Protein AF-A0AB35XW35-F1 (afdb_monomer_lite)

Sequence (273 aa):
MERQFYESRYSNFVESQNERNAKIRHTERNRSIPDLLSSRKTCPEETIYQLGTLDEHASAEDLLNIVTEFIEEFKAKFGNHVHVLDWALHLDESTPHIHERHVFDCENKYGEVAPQQEKALEALGFELPDPAKPLSRRNNRKITFDAACRKMLFEIAKRHGLELEEEAEYGNRKYLEKQDFILAKQKEQFAAQQSKLDELTLKVSDMETLLENVSAPATLPAFADVADPELTQAAQWAIEQGYLKARADGSFKPDKGVAKWRVIRGYRAVTEP

pLDDT: mean 82.8, std 17.08, range [35.22, 97.75]

Secondary structure (DSSP, 8-state):
-HHHHHHHHHHHHHHHHHHHHHHTT-GGG---HHHHHHSTTTSPEEEEE--B-SSSB--HHHHHHHHHHHHHHHHHHHTTTEEEEEEEEE-SSSS-EEEEEEEEEEE-TTS-EEE-HHHHHHHTTPPPSSTTS--BTTB-HHHHHHHHHHHHHHHHHHHTT----SS----S-----HHHHHHHHHHHHHHHHHHHHHHHHHHHHHHHHHHHHH-------S-TT---HHHHHHHHHHHHTTS----TT------S---TT------------

Radius of gyration: 42.67 Å; chains: 1; bounding box: 79×46×123 Å

Organism: NCBI:txid3030638

Foldseek 3Di:
DVLVVLCVACVVVQVVVCVVCVVVVNNVPHDDSVRQCPDPFRNWDKDKDFADDLVDGDDLVLSCVLVVVLVVVCCVLQVVFKDWDDKDWDPPDSGIMMITTIFGWDQDPVRGIGGHVQVSLVVSVQAWPDNVDDDDPNTGSVVVVVVVSLVSSQVSSVVSVHHGDPDPPDPPDPDDPPVRVVVVVVVVVVVVVVVVVVVVVVVVVVVVVVVVVVCDPPDDQLAPPDPDPVVSVVQVVCVVVVNDDRDPNRHDDDPPDDDPPPPPPDDDPDDDD

Structure (mmCIF, N/CA/C/O backbone):
data_AF-A0AB35XW35-F1
#
_entry.id   AF-A0AB35XW35-F1
#
loop_
_atom_site.group_PDB
_atom_site.id
_atom_site.type_symbol
_atom_site.label_atom_id
_atom_site.label_alt_id
_atom_site.label_comp_id
_atom_site.label_asym_id
_atom_site.label_entity_id
_atom_site.label_seq_id
_atom_site.pdbx_PDB_ins_code
_atom_site.Cartn_x
_atom_site.Cartn_y
_atom_site.Cartn_z
_atom_site.occupancy
_atom_site.B_iso_or_equiv
_atom_site.auth_seq_id
_atom_site.auth_comp_id
_atom_site.auth_asym_id
_atom_site.auth_atom_id
_atom_site.pdbx_PDB_model_num
ATOM 1 N N . MET A 1 1 ? 12.455 -12.570 1.773 1.00 83.12 1 MET A N 1
ATOM 2 C CA . MET A 1 1 ? 11.612 -12.855 0.596 1.00 83.12 1 MET A CA 1
ATOM 3 C C . MET A 1 1 ? 11.691 -11.717 -0.423 1.00 83.12 1 MET A C 1
ATOM 5 O O . MET A 1 1 ? 12.145 -11.954 -1.533 1.00 83.12 1 MET A O 1
ATOM 9 N N . GLU A 1 2 ? 11.409 -10.469 -0.033 1.00 91.69 2 GLU A N 1
ATOM 10 C CA . GLU A 1 2 ? 11.436 -9.302 -0.942 1.00 91.69 2 GLU A CA 1
ATOM 11 C C . GLU A 1 2 ? 12.749 -9.104 -1.708 1.00 91.69 2 GLU A C 1
ATOM 13 O O . GLU A 1 2 ? 12.751 -8.922 -2.923 1.00 91.69 2 GLU A O 1
ATOM 18 N N . ARG A 1 3 ? 13.889 -9.183 -1.011 1.00 94.25 3 ARG A N 1
ATOM 19 C CA . ARG A 1 3 ? 15.202 -9.030 -1.648 1.00 94.25 3 ARG A CA 1
ATOM 20 C C . ARG A 1 3 ? 15.430 -10.058 -2.755 1.00 94.25 3 ARG A C 1
ATOM 22 O O . ARG A 1 3 ? 15.921 -9.690 -3.812 1.00 94.25 3 ARG A O 1
ATOM 29 N N . GLN A 1 4 ? 15.035 -11.311 -2.532 1.00 95.44 4 GLN A N 1
ATOM 30 C CA . GLN A 1 4 ? 15.163 -12.374 -3.531 1.00 95.44 4 GLN A CA 1
ATOM 31 C C . GLN A 1 4 ? 14.260 -12.118 -4.740 1.00 95.44 4 GLN A C 1
ATOM 33 O O . GLN A 1 4 ? 14.677 -12.375 -5.864 1.00 95.44 4 GLN A O 1
ATOM 38 N N . PHE A 1 5 ? 13.054 -11.578 -4.528 1.00 96.31 5 PHE A N 1
ATOM 39 C CA . PHE A 1 5 ? 12.178 -11.154 -5.622 1.00 96.31 5 PHE A CA 1
ATOM 40 C C . PHE A 1 5 ? 12.820 -10.036 -6.452 1.00 96.31 5 PHE A C 1
ATOM 42 O O . PHE A 1 5 ? 12.847 -10.104 -7.676 1.00 96.31 5 PHE A O 1
ATOM 49 N N . TYR A 1 6 ? 13.386 -9.017 -5.801 1.00 97.44 6 TYR A N 1
ATOM 50 C CA . TYR A 1 6 ? 14.060 -7.930 -6.512 1.00 97.44 6 TYR A CA 1
ATOM 51 C C . TYR A 1 6 ? 15.306 -8.420 -7.258 1.00 97.44 6 TYR A C 1
ATOM 53 O O . TYR A 1 6 ? 15.526 -8.029 -8.402 1.00 97.44 6 TYR A O 1
ATOM 61 N N . GLU A 1 7 ? 16.108 -9.284 -6.632 1.00 97.31 7 GLU A N 1
ATOM 62 C CA . GLU A 1 7 ? 17.275 -9.903 -7.264 1.00 97.31 7 GLU A CA 1
ATOM 63 C C . GLU A 1 7 ? 16.862 -10.738 -8.483 1.00 97.31 7 GLU A C 1
ATOM 65 O O . GLU A 1 7 ? 17.458 -10.592 -9.547 1.00 97.31 7 GLU A O 1
ATOM 70 N N . SER A 1 8 ? 15.815 -11.558 -8.392 1.00 96.75 8 SER A N 1
ATOM 71 C CA . SER A 1 8 ? 15.386 -12.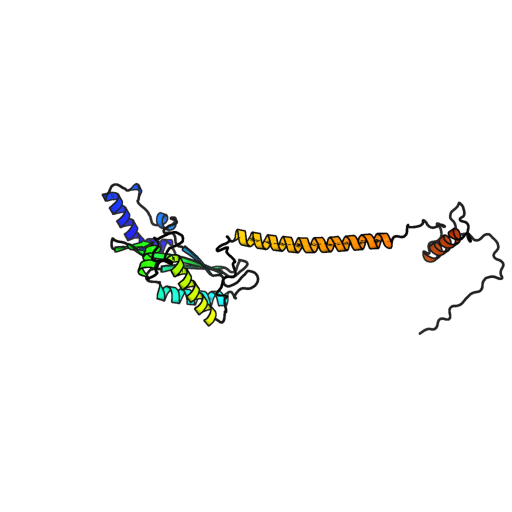381 -9.527 1.00 96.75 8 SER A CA 1
ATOM 72 C C . SER A 1 8 ? 14.764 -11.561 -10.658 1.00 96.75 8 SER A C 1
ATOM 74 O O . SER A 1 8 ? 14.993 -11.862 -11.829 1.00 96.75 8 SER A O 1
ATOM 76 N N . ARG A 1 9 ? 14.001 -10.512 -10.329 1.00 96.88 9 ARG A N 1
ATOM 77 C CA . ARG A 1 9 ? 13.175 -9.790 -11.305 1.00 96.88 9 ARG A CA 1
ATOM 78 C C . ARG A 1 9 ? 13.846 -8.563 -11.912 1.00 96.88 9 ARG A C 1
ATOM 80 O O . ARG A 1 9 ? 13.587 -8.250 -13.070 1.00 96.88 9 ARG A O 1
ATOM 87 N N . TYR A 1 10 ? 14.723 -7.883 -11.171 1.00 97.75 10 TYR A N 1
ATOM 88 C CA . TYR A 1 10 ? 15.283 -6.590 -11.586 1.00 97.75 10 TYR A CA 1
ATOM 89 C C . TYR A 1 10 ? 16.799 -6.590 -11.817 1.00 97.75 10 TYR A C 1
ATOM 91 O O . TYR A 1 10 ? 17.334 -5.551 -12.209 1.00 97.75 10 TYR A O 1
ATOM 99 N N . SER A 1 11 ? 17.509 -7.714 -11.634 1.00 97.06 11 SER A N 1
ATOM 100 C CA . SER A 1 11 ? 18.967 -7.753 -11.865 1.00 97.06 11 SER A CA 1
ATOM 101 C C . SER A 1 11 ? 19.341 -7.389 -13.301 1.00 97.06 11 SER A C 1
ATOM 103 O O . SER A 1 11 ? 20.182 -6.517 -13.490 1.00 97.06 11 SER A O 1
ATOM 105 N N . ASN A 1 12 ? 18.643 -7.935 -14.305 1.00 97.31 12 ASN A N 1
ATOM 106 C CA . ASN A 1 12 ? 18.894 -7.593 -15.712 1.00 97.31 12 ASN A CA 1
ATOM 107 C C . ASN A 1 12 ? 18.721 -6.084 -15.981 1.00 97.31 12 ASN A C 1
ATOM 109 O O . ASN A 1 12 ? 19.550 -5.455 -16.638 1.00 97.31 12 ASN A O 1
ATOM 113 N N . PHE A 1 13 ? 17.677 -5.471 -15.414 1.00 97.12 13 PHE A N 1
ATOM 114 C CA . PHE A 1 13 ? 17.468 -4.025 -15.504 1.00 97.12 13 PHE A CA 1
ATOM 115 C C . PHE A 1 13 ? 18.631 -3.237 -14.885 1.00 97.12 13 PHE A C 1
ATOM 117 O O . PHE A 1 13 ? 19.111 -2.271 -15.482 1.00 97.12 13 PHE A O 1
ATOM 124 N N . VAL A 1 14 ? 19.089 -3.635 -13.696 1.00 97.44 14 VAL A N 1
ATOM 125 C CA . VAL A 1 14 ? 20.186 -2.965 -12.987 1.00 97.44 14 VAL A CA 1
ATOM 126 C C . VAL A 1 14 ? 21.509 -3.107 -13.738 1.00 97.44 14 VAL A C 1
ATOM 128 O O . VAL A 1 14 ? 22.189 -2.106 -13.965 1.00 97.44 14 VAL A O 1
ATOM 131 N N . GLU A 1 15 ? 21.859 -4.320 -14.156 1.00 97.62 15 GLU A N 1
ATOM 132 C CA . GLU A 1 15 ? 23.080 -4.617 -14.908 1.00 97.62 15 GLU A CA 1
ATOM 133 C C . GLU A 1 15 ? 23.114 -3.824 -16.214 1.00 97.62 15 GLU A C 1
ATOM 135 O O . GLU A 1 15 ? 24.029 -3.029 -16.441 1.00 97.62 15 GLU A O 1
ATOM 140 N N . SER A 1 16 ? 22.053 -3.924 -17.013 1.00 97.25 16 SER A N 1
ATOM 141 C CA . SER A 1 16 ? 21.953 -3.229 -18.295 1.00 97.25 16 SER A CA 1
ATOM 142 C C . SER A 1 16 ? 21.937 -1.702 -18.136 1.00 97.25 16 SER A C 1
ATOM 144 O O . SER A 1 16 ? 22.532 -0.973 -18.939 1.00 97.25 16 SER A O 1
ATOM 146 N N . GLN A 1 17 ? 21.304 -1.175 -17.080 1.00 96.31 17 GLN A N 1
ATOM 147 C CA . GLN A 1 17 ? 21.370 0.251 -16.751 1.00 96.31 17 GLN A CA 1
ATOM 148 C C . GLN A 1 17 ? 22.799 0.687 -16.402 1.00 96.31 17 GLN A C 1
ATOM 150 O O . GLN A 1 17 ? 23.256 1.717 -16.906 1.00 96.31 17 GLN A O 1
ATOM 155 N N . ASN A 1 18 ? 23.507 -0.088 -15.583 1.00 97.56 18 ASN A N 1
ATOM 156 C CA . ASN A 1 18 ? 24.873 0.215 -15.168 1.00 97.56 18 ASN A CA 1
ATOM 157 C C . ASN A 1 18 ? 25.861 0.130 -16.341 1.00 97.56 18 ASN A C 1
ATOM 159 O O . ASN A 1 18 ? 26.738 0.985 -16.473 1.00 97.56 18 ASN A O 1
ATOM 163 N N . GLU A 1 19 ? 25.690 -0.833 -17.248 1.00 97.69 19 GLU A N 1
ATOM 164 C CA . GLU A 1 19 ? 26.472 -0.914 -18.485 1.00 97.69 19 GLU A CA 1
ATOM 165 C C . GLU A 1 19 ? 26.267 0.314 -19.375 1.00 97.69 19 GLU A C 1
ATOM 167 O O . GLU A 1 19 ? 27.227 0.878 -19.910 1.00 97.69 19 GLU A O 1
ATOM 172 N N . ARG A 1 20 ? 25.016 0.766 -19.536 1.00 96.75 20 ARG A N 1
ATOM 173 C CA . ARG A 1 20 ? 24.717 1.990 -20.292 1.00 96.75 20 ARG A CA 1
ATOM 174 C C . ARG A 1 20 ? 25.364 3.211 -19.654 1.00 96.75 20 ARG A C 1
ATOM 176 O O . ARG A 1 20 ? 25.977 3.999 -20.370 1.00 96.75 20 ARG A O 1
ATOM 183 N N . ASN A 1 21 ? 25.263 3.346 -18.335 1.00 96.94 21 ASN A N 1
ATOM 184 C CA . ASN A 1 21 ? 25.907 4.418 -17.581 1.00 96.94 21 ASN A CA 1
ATOM 185 C C . ASN A 1 21 ? 27.429 4.412 -17.779 1.00 96.94 21 ASN A C 1
ATOM 187 O O . ASN A 1 21 ? 28.015 5.463 -18.033 1.00 96.94 21 ASN A O 1
ATOM 191 N N . ALA A 1 22 ? 28.067 3.239 -17.748 1.00 97.00 22 ALA A N 1
ATOM 192 C CA . ALA A 1 22 ? 29.498 3.103 -18.009 1.00 97.00 22 ALA A CA 1
ATOM 193 C C . ALA A 1 22 ? 29.875 3.546 -19.434 1.00 97.00 22 ALA A C 1
ATOM 195 O O . ALA A 1 22 ? 30.831 4.304 -19.606 1.00 97.00 22 ALA A O 1
ATOM 196 N N . LYS A 1 23 ? 29.087 3.161 -20.451 1.00 97.06 23 LYS A N 1
ATOM 197 C CA . LYS A 1 23 ? 29.303 3.573 -21.855 1.00 97.06 23 LYS A CA 1
ATOM 198 C C . LYS A 1 23 ? 29.273 5.094 -22.034 1.00 97.06 23 LYS A C 1
ATOM 200 O O . LYS A 1 23 ? 30.064 5.629 -22.806 1.00 97.06 23 LYS A O 1
ATOM 205 N N . ILE A 1 24 ? 28.405 5.790 -21.300 1.00 96.56 24 ILE A N 1
ATOM 206 C CA . ILE A 1 24 ? 28.316 7.261 -21.317 1.00 96.56 24 ILE A CA 1
ATOM 207 C C . ILE A 1 24 ? 29.192 7.941 -20.250 1.00 96.56 24 ILE A C 1
ATOM 209 O O . ILE A 1 24 ? 29.085 9.150 -20.071 1.00 96.56 24 ILE A O 1
ATOM 213 N N . ARG A 1 25 ? 30.063 7.188 -19.560 1.00 95.69 25 ARG A N 1
ATOM 214 C CA . ARG A 1 25 ? 30.976 7.665 -18.500 1.00 95.69 25 ARG A CA 1
ATOM 215 C C . ARG A 1 25 ? 30.276 8.328 -17.302 1.00 95.69 25 ARG A C 1
ATOM 217 O O . ARG A 1 25 ? 30.834 9.235 -16.696 1.00 95.69 25 ARG A O 1
ATOM 224 N N . HIS A 1 26 ? 29.084 7.845 -16.954 1.00 96.75 26 HIS A N 1
ATOM 225 C CA . HIS A 1 26 ? 28.276 8.303 -15.819 1.00 96.75 26 HIS A CA 1
ATOM 226 C C . HIS A 1 26 ? 28.078 7.209 -14.753 1.00 96.75 26 HIS A C 1
ATOM 228 O O . HIS A 1 26 ? 26.953 6.907 -14.346 1.00 96.75 26 HIS A O 1
ATOM 234 N N . THR A 1 27 ? 29.163 6.562 -14.318 1.00 95.25 27 THR A N 1
ATOM 235 C CA . THR A 1 27 ? 29.109 5.450 -13.347 1.00 95.25 27 THR A CA 1
ATOM 236 C C . THR A 1 27 ? 28.643 5.873 -11.954 1.00 95.25 27 THR A C 1
ATOM 238 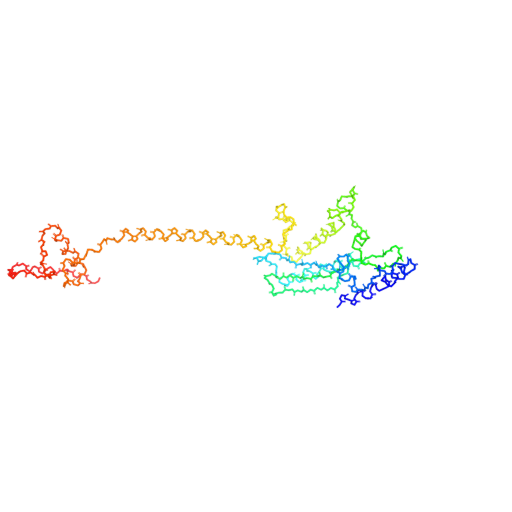O O . THR A 1 27 ? 28.209 5.026 -11.183 1.00 95.25 27 THR A O 1
ATOM 241 N N . GLU A 1 28 ? 28.662 7.170 -11.633 1.00 96.19 28 GLU A N 1
ATOM 242 C CA . GLU A 1 28 ? 28.079 7.725 -10.405 1.00 96.19 28 GLU A CA 1
ATOM 243 C C . GLU A 1 28 ? 26.562 7.506 -10.301 1.00 96.19 28 GLU A C 1
ATOM 245 O O . GLU A 1 28 ? 25.988 7.644 -9.225 1.00 96.19 28 GLU A O 1
ATOM 250 N N . ARG A 1 29 ? 25.902 7.172 -11.419 1.00 93.56 29 ARG A N 1
ATOM 251 C CA . ARG A 1 29 ? 24.462 6.883 -11.488 1.00 93.56 29 ARG A CA 1
ATOM 252 C C . ARG A 1 29 ? 24.139 5.398 -11.361 1.00 93.56 29 ARG A C 1
ATOM 254 O O . ARG A 1 29 ? 22.971 5.028 -11.501 1.00 93.56 29 ARG A O 1
ATOM 261 N N . ASN A 1 30 ? 25.152 4.552 -11.184 1.00 96.25 30 ASN A N 1
ATOM 262 C CA . ASN A 1 30 ? 24.943 3.121 -11.043 1.00 96.25 30 ASN A CA 1
ATOM 263 C C . ASN A 1 30 ? 24.158 2.821 -9.774 1.00 96.25 30 ASN A C 1
ATOM 265 O O . ASN A 1 30 ? 24.286 3.508 -8.762 1.00 96.25 30 ASN A O 1
ATOM 269 N N . ARG A 1 31 ? 23.329 1.788 -9.855 1.00 95.81 31 ARG A N 1
ATOM 270 C CA . ARG A 1 31 ? 22.506 1.328 -8.742 1.00 95.81 31 ARG A CA 1
ATOM 271 C C . ARG A 1 31 ? 22.699 -0.161 -8.538 1.00 95.81 31 ARG A C 1
ATOM 273 O O . ARG A 1 31 ? 23.168 -0.868 -9.424 1.00 95.81 31 ARG A O 1
ATOM 280 N N . SER A 1 32 ? 22.324 -0.621 -7.365 1.00 96.81 32 SER A N 1
ATOM 281 C CA . SER A 1 32 ? 22.268 -2.016 -6.963 1.00 96.81 32 SER A CA 1
ATOM 282 C C . SER A 1 32 ? 20.842 -2.375 -6.536 1.00 96.81 32 SER A C 1
ATOM 284 O O . SER A 1 32 ? 19.988 -1.501 -6.365 1.00 96.81 32 SER A O 1
ATOM 286 N N . ILE A 1 33 ? 20.564 -3.663 -6.336 1.00 97.19 33 ILE A N 1
ATOM 287 C CA . ILE A 1 33 ? 19.275 -4.102 -5.783 1.00 97.19 33 ILE A CA 1
ATOM 288 C C . ILE A 1 33 ? 18.989 -3.474 -4.400 1.00 97.19 33 ILE A C 1
ATOM 290 O O . ILE A 1 33 ? 17.884 -2.957 -4.214 1.00 97.19 33 ILE A O 1
ATOM 294 N N . PRO A 1 34 ? 19.950 -3.417 -3.453 1.00 96.88 34 PRO A N 1
ATOM 295 C CA . PRO A 1 34 ? 19.782 -2.652 -2.214 1.00 96.88 34 PRO A CA 1
ATOM 296 C C . PRO A 1 34 ? 19.411 -1.175 -2.420 1.00 96.88 34 PRO A C 1
ATOM 298 O O . PRO A 1 34 ? 18.591 -0.637 -1.672 1.00 96.88 34 PRO A O 1
ATOM 301 N N . ASP A 1 35 ? 19.950 -0.521 -3.453 1.00 96.44 35 ASP A N 1
ATOM 302 C CA . ASP A 1 35 ? 19.591 0.869 -3.767 1.00 96.44 35 ASP A CA 1
ATOM 303 C C . ASP A 1 35 ? 18.144 0.978 -4.259 1.00 96.44 35 ASP A C 1
ATOM 305 O O . ASP A 1 35 ? 17.457 1.952 -3.954 1.00 96.44 35 ASP A O 1
ATOM 309 N N . LEU A 1 36 ? 17.646 -0.025 -4.994 1.00 96.00 36 LEU A N 1
ATOM 310 C CA . LEU A 1 36 ? 16.239 -0.063 -5.394 1.00 96.00 36 LEU A CA 1
ATOM 311 C C . LEU A 1 36 ? 15.313 -0.244 -4.187 1.00 96.00 36 LEU A C 1
ATOM 313 O O . LEU A 1 36 ? 14.305 0.456 -4.110 1.00 96.00 36 LEU A O 1
ATOM 317 N N . LEU A 1 37 ? 15.665 -1.127 -3.247 1.00 94.69 37 LEU A N 1
ATOM 318 C CA . LEU A 1 37 ? 14.871 -1.412 -2.044 1.00 94.69 37 LEU A CA 1
ATOM 319 C C . LEU A 1 37 ? 14.824 -0.242 -1.051 1.00 94.69 37 LEU A C 1
ATOM 321 O O . LEU A 1 37 ? 13.826 -0.069 -0.363 1.00 94.69 37 LEU A O 1
ATOM 325 N N . SER A 1 38 ? 15.884 0.565 -0.974 1.00 93.94 38 SER A N 1
ATOM 326 C CA . SER A 1 38 ? 15.965 1.720 -0.062 1.00 93.94 38 SER A CA 1
ATOM 327 C C . SER A 1 38 ? 15.471 3.036 -0.680 1.00 93.94 38 SER A C 1
ATOM 329 O O . SER A 1 38 ? 15.190 4.009 0.024 1.00 93.94 38 SER A O 1
ATOM 331 N N . SER A 1 39 ? 15.347 3.091 -2.006 1.00 93.69 39 SER A N 1
ATOM 332 C CA . SER A 1 39 ? 14.893 4.273 -2.735 1.00 93.69 39 SER A CA 1
ATOM 333 C C . SER A 1 39 ? 13.386 4.477 -2.595 1.00 93.69 39 SER A C 1
ATOM 335 O O . SER A 1 39 ? 12.598 3.627 -2.994 1.00 93.69 39 SER A O 1
ATOM 337 N N . ARG A 1 40 ? 12.972 5.686 -2.193 1.00 89.88 40 ARG A N 1
ATOM 338 C CA . ARG A 1 40 ? 11.552 6.097 -2.090 1.00 89.88 40 ARG A CA 1
ATOM 339 C C . ARG A 1 40 ? 10.725 5.932 -3.372 1.00 89.88 40 ARG A C 1
ATOM 341 O O . ARG A 1 40 ? 9.514 6.072 -3.326 1.00 89.88 40 ARG A O 1
ATOM 348 N N . LYS A 1 41 ? 11.368 5.756 -4.530 1.00 88.38 41 LYS A N 1
ATOM 349 C CA . LYS A 1 41 ? 10.687 5.612 -5.828 1.00 88.38 41 LYS A CA 1
ATOM 350 C C . LYS A 1 41 ? 10.476 4.163 -6.252 1.00 88.38 41 LYS A C 1
ATOM 352 O O . LYS A 1 41 ? 9.762 3.926 -7.218 1.00 88.38 41 LYS A O 1
ATOM 357 N N . THR A 1 42 ? 11.199 3.236 -5.637 1.00 93.31 42 THR A N 1
ATOM 358 C CA . THR A 1 42 ? 11.327 1.854 -6.120 1.00 93.31 42 THR A CA 1
ATOM 359 C C . THR A 1 42 ? 11.253 0.827 -4.999 1.00 93.31 42 THR A C 1
ATOM 361 O O . THR A 1 42 ? 11.222 -0.366 -5.295 1.00 93.31 42 THR A O 1
ATOM 364 N N . CYS A 1 43 ? 11.243 1.266 -3.737 1.00 94.12 43 CYS A N 1
ATOM 365 C CA . CYS A 1 43 ? 10.950 0.416 -2.599 1.00 94.12 43 CYS A CA 1
ATOM 366 C C . CYS A 1 43 ? 9.519 -0.130 -2.716 1.00 94.12 43 CYS A C 1
ATOM 368 O O . CYS A 1 43 ? 8.665 0.557 -3.285 1.00 94.12 43 CYS A O 1
ATOM 370 N N . PRO A 1 44 ? 9.244 -1.331 -2.184 1.00 95.56 44 PRO A N 1
ATOM 371 C CA . PRO A 1 44 ? 7.881 -1.833 -2.116 1.00 95.56 44 PRO A CA 1
ATOM 372 C C . PRO A 1 44 ? 6.989 -0.870 -1.328 1.00 95.56 44 PRO A C 1
ATOM 374 O O . PRO A 1 44 ? 7.437 -0.274 -0.340 1.00 95.56 44 PRO A O 1
ATOM 377 N N . GLU A 1 45 ? 5.747 -0.726 -1.772 1.00 94.75 45 GLU A N 1
ATOM 378 C CA . GLU A 1 45 ? 4.708 -0.026 -1.026 1.00 94.75 45 GLU A CA 1
ATOM 379 C C . GLU A 1 45 ? 4.132 -0.946 0.050 1.00 94.75 45 GLU A C 1
ATOM 381 O O . GLU A 1 45 ? 4.101 -2.163 -0.120 1.00 94.75 45 GLU A O 1
ATOM 386 N N . GLU A 1 46 ? 3.685 -0.354 1.156 1.00 94.62 46 GLU A N 1
ATOM 387 C CA . GLU A 1 46 ? 2.965 -1.050 2.219 1.00 94.62 46 GLU A CA 1
ATOM 388 C C . GLU A 1 46 ? 1.510 -0.579 2.230 1.00 94.62 46 GLU A C 1
ATOM 390 O O . GLU A 1 46 ? 1.239 0.624 2.263 1.00 94.62 46 GLU A O 1
ATOM 395 N N . THR A 1 47 ? 0.582 -1.532 2.206 1.00 93.81 47 THR A N 1
ATOM 396 C CA . THR A 1 47 ? -0.850 -1.306 2.394 1.00 93.81 47 THR A CA 1
ATOM 397 C C . THR A 1 47 ? -1.287 -1.953 3.693 1.00 93.81 47 THR A C 1
ATOM 399 O O . THR A 1 47 ? -0.983 -3.116 3.949 1.00 93.81 47 THR A O 1
ATOM 402 N N . ILE A 1 48 ? -2.011 -1.192 4.510 1.00 93.62 48 ILE A N 1
ATOM 403 C CA . ILE A 1 48 ? -2.577 -1.679 5.765 1.00 93.62 48 ILE A CA 1
ATOM 404 C C . ILE A 1 48 ? -4.073 -1.893 5.559 1.00 93.62 48 ILE A C 1
ATOM 406 O O . ILE A 1 48 ? -4.806 -0.943 5.273 1.00 93.62 48 ILE A O 1
ATOM 410 N N . TYR A 1 49 ? -4.524 -3.133 5.721 1.00 93.38 49 TYR A N 1
ATOM 411 C CA . TYR A 1 49 ? -5.940 -3.480 5.734 1.00 93.38 49 TYR A CA 1
ATOM 412 C C . TYR A 1 49 ? -6.425 -3.548 7.178 1.00 93.38 49 TYR A C 1
ATOM 414 O O . TYR A 1 49 ? -6.027 -4.430 7.936 1.00 93.38 49 TYR A O 1
ATOM 422 N N . GLN A 1 50 ? -7.302 -2.621 7.543 1.00 91.12 50 GLN A N 1
ATOM 423 C CA . GLN A 1 50 ? -7.996 -2.599 8.823 1.00 91.12 50 GLN A CA 1
ATOM 424 C C . GLN A 1 50 ? -9.474 -2.332 8.549 1.00 91.12 50 GLN A C 1
ATOM 426 O O . GLN A 1 50 ? -9.813 -1.356 7.877 1.00 91.12 50 GLN A O 1
ATOM 431 N N . LEU A 1 51 ? -10.347 -3.203 9.051 1.00 88.62 51 LEU A N 1
ATOM 432 C CA . LEU A 1 51 ? -11.791 -3.103 8.851 1.00 88.62 51 LEU A CA 1
ATOM 433 C C . LEU A 1 51 ? -12.456 -2.699 10.169 1.00 88.62 51 LEU A C 1
ATOM 435 O O . LEU A 1 51 ? -12.727 -3.543 11.021 1.00 88.62 51 LEU A O 1
ATOM 439 N N . GLY A 1 52 ? -12.683 -1.394 10.322 1.00 83.62 52 GLY A N 1
ATOM 440 C CA . GLY A 1 52 ? -13.314 -0.785 11.493 1.00 83.62 52 GLY A CA 1
ATOM 441 C C . GLY A 1 52 ? -12.373 0.073 12.344 1.00 83.62 52 GLY A C 1
ATOM 442 O O . GLY A 1 52 ? -11.261 0.434 11.941 1.00 83.62 52 GLY A O 1
ATOM 443 N N . THR A 1 53 ? -12.859 0.442 13.523 1.00 80.44 53 THR A N 1
ATOM 444 C CA . THR A 1 53 ? -12.224 1.344 14.489 1.00 80.44 53 THR A CA 1
ATOM 445 C C . THR A 1 53 ? -11.726 0.588 15.723 1.00 80.44 53 THR A C 1
ATOM 447 O O . THR A 1 53 ? -11.886 -0.622 15.835 1.00 80.44 53 THR A O 1
ATOM 450 N N . LEU A 1 54 ? -11.124 1.306 16.679 1.00 76.69 54 LEU A N 1
ATOM 451 C CA . LEU A 1 54 ? -10.740 0.731 17.974 1.00 76.69 54 LEU A CA 1
ATOM 452 C C . LEU A 1 54 ? -11.927 0.113 18.721 1.00 76.69 54 LEU A C 1
ATOM 454 O O . LEU A 1 54 ? -11.759 -0.860 19.446 1.00 76.69 54 LEU A O 1
ATOM 458 N N . ASP A 1 55 ? -13.093 0.736 18.587 1.00 74.81 55 ASP A N 1
ATOM 459 C CA . ASP A 1 55 ? -14.251 0.440 19.419 1.00 74.81 55 ASP A CA 1
ATOM 460 C C . ASP A 1 55 ? -15.189 -0.572 18.725 1.00 74.81 55 ASP A C 1
ATOM 462 O O . ASP A 1 55 ? -15.876 -1.336 19.398 1.00 74.81 55 ASP A O 1
ATOM 466 N N . GLU A 1 56 ? -15.162 -0.628 17.389 1.00 80.25 56 GLU A N 1
ATOM 467 C CA . GLU A 1 56 ? -15.950 -1.555 16.571 1.00 80.25 56 GLU A CA 1
ATOM 468 C C . GLU A 1 56 ? -15.164 -1.968 15.321 1.00 80.25 56 GLU A C 1
ATOM 470 O O . GLU A 1 56 ? -14.908 -1.146 14.438 1.00 80.25 56 GLU A O 1
ATOM 475 N N . HIS A 1 57 ? -14.770 -3.240 15.243 1.00 84.69 57 HIS A N 1
ATOM 476 C CA . HIS A 1 57 ? -14.004 -3.791 14.126 1.00 84.69 57 HIS A CA 1
ATOM 477 C C . HIS A 1 57 ? -14.453 -5.206 13.764 1.00 84.69 57 HIS A C 1
ATOM 479 O O . HIS A 1 57 ? -15.009 -5.933 14.590 1.00 84.69 57 HIS A O 1
ATOM 485 N N . ALA A 1 58 ? -14.159 -5.612 12.528 1.00 85.88 58 ALA A N 1
ATOM 486 C CA . ALA A 1 58 ? -14.369 -6.981 12.074 1.00 85.88 58 ALA A CA 1
ATOM 487 C C . ALA A 1 58 ? -13.561 -7.978 12.923 1.00 85.88 58 ALA A C 1
ATOM 489 O O . ALA A 1 58 ? -12.541 -7.629 13.535 1.00 85.88 58 ALA A O 1
ATOM 490 N N . SER A 1 59 ? -14.001 -9.237 12.955 1.00 90.50 59 SER A N 1
ATOM 491 C CA . SER A 1 59 ? -13.209 -10.291 13.583 1.00 90.50 59 SER A CA 1
ATOM 492 C C . SER A 1 59 ? -11.911 -10.527 12.797 1.00 90.50 59 SER A C 1
ATOM 494 O O . SER A 1 59 ? -11.809 -10.216 11.608 1.00 90.50 59 SER A O 1
ATOM 496 N N . ALA A 1 60 ? -10.898 -11.095 13.455 1.00 91.50 60 ALA A N 1
ATOM 497 C CA . ALA A 1 60 ? -9.650 -11.461 12.786 1.00 91.50 60 ALA A CA 1
ATOM 498 C C . ALA A 1 60 ? -9.870 -12.482 11.655 1.00 91.50 60 ALA A C 1
ATOM 500 O O . ALA A 1 60 ? -9.172 -12.434 10.645 1.00 91.50 60 ALA A O 1
ATOM 501 N N . GLU A 1 61 ? -10.840 -13.383 11.823 1.00 92.81 61 GLU A N 1
ATOM 502 C CA . GLU A 1 61 ? -11.213 -14.383 10.823 1.00 92.81 61 GLU A CA 1
ATOM 503 C C . GLU A 1 61 ? -11.865 -13.730 9.599 1.00 92.81 61 GLU A C 1
ATOM 505 O O . GLU A 1 61 ? -11.440 -13.989 8.474 1.00 92.81 61 GLU A O 1
ATOM 510 N N . ASP A 1 62 ? -12.818 -12.817 9.808 1.00 93.06 62 ASP A N 1
ATOM 511 C CA . ASP A 1 62 ? -13.469 -12.091 8.712 1.00 93.06 62 ASP A CA 1
ATOM 512 C C . ASP A 1 62 ? -12.464 -11.228 7.948 1.00 93.06 62 ASP A C 1
ATOM 514 O O . ASP A 1 62 ? -12.427 -11.256 6.718 1.00 93.06 62 ASP A O 1
ATOM 518 N N . LEU A 1 63 ? -11.598 -10.502 8.669 1.00 94.25 63 LEU A N 1
ATOM 519 C CA . LEU A 1 63 ? -10.525 -9.715 8.063 1.00 94.25 63 LEU A CA 1
ATOM 520 C C . LEU A 1 63 ? -9.631 -10.596 7.182 1.00 94.25 63 LEU A C 1
ATOM 522 O O . LEU A 1 63 ? -9.332 -10.230 6.045 1.00 94.25 63 LEU A O 1
ATOM 526 N N . LEU A 1 64 ? -9.214 -11.753 7.698 1.00 95.31 64 LEU A N 1
ATOM 527 C CA . LEU A 1 64 ? -8.358 -12.690 6.980 1.00 95.31 64 LEU A CA 1
ATOM 528 C C . LEU A 1 64 ? -9.034 -13.228 5.714 1.00 95.31 64 LEU A C 1
ATOM 530 O O . LEU A 1 64 ? -8.414 -13.223 4.650 1.00 95.31 64 LEU A O 1
ATOM 534 N N . ASN A 1 65 ? -10.292 -13.659 5.813 1.00 95.75 65 ASN A N 1
ATOM 535 C CA . ASN A 1 65 ? -11.059 -14.199 4.690 1.00 95.75 65 ASN A CA 1
ATOM 536 C C . ASN A 1 65 ? -11.279 -13.144 3.595 1.00 95.75 65 ASN A C 1
ATOM 538 O O . ASN A 1 65 ? -10.984 -13.398 2.425 1.00 95.75 65 ASN A O 1
ATOM 542 N N . ILE A 1 66 ? -11.705 -11.936 3.979 1.00 95.81 66 ILE A N 1
ATOM 543 C CA . ILE A 1 66 ? -11.933 -10.813 3.059 1.00 95.81 66 ILE A CA 1
ATOM 544 C C . ILE A 1 66 ? -10.634 -10.416 2.352 1.00 95.81 66 ILE A C 1
ATOM 546 O O . ILE A 1 66 ? -10.612 -10.275 1.128 1.00 95.81 66 ILE A O 1
ATOM 550 N N . VAL A 1 67 ? -9.539 -10.233 3.097 1.00 95.94 67 VAL A N 1
ATOM 551 C CA . VAL A 1 67 ? -8.263 -9.783 2.516 1.00 95.94 67 VAL A CA 1
ATOM 552 C C . VAL A 1 67 ? -7.627 -10.872 1.653 1.00 95.94 67 VAL A C 1
ATOM 554 O O . VAL A 1 67 ? -7.030 -10.555 0.626 1.00 95.94 67 VAL A O 1
ATOM 557 N N . THR A 1 68 ? -7.791 -12.149 2.003 1.00 96.56 68 THR A N 1
ATOM 558 C CA . THR A 1 68 ? -7.297 -13.264 1.180 1.00 96.56 68 THR A CA 1
ATOM 559 C C . THR A 1 68 ? -7.997 -13.290 -0.177 1.00 96.56 68 THR A C 1
ATOM 561 O O . THR A 1 68 ? -7.322 -13.280 -1.207 1.00 96.56 68 THR A O 1
ATOM 564 N N . GLU A 1 69 ? -9.332 -13.227 -0.197 1.00 97.25 69 GLU A N 1
ATOM 565 C CA . GLU A 1 69 ? -10.101 -13.164 -1.447 1.00 97.25 69 GLU A CA 1
ATOM 566 C C . GLU A 1 69 ? -9.769 -11.898 -2.250 1.00 97.25 69 GLU A C 1
ATOM 568 O O . GLU A 1 69 ? -9.595 -11.947 -3.470 1.00 97.25 69 GLU A O 1
ATOM 573 N N . PHE A 1 70 ? -9.593 -10.763 -1.565 1.00 97.38 70 PHE A N 1
ATOM 574 C CA . PHE A 1 70 ? -9.143 -9.529 -2.202 1.00 97.38 70 PHE A CA 1
ATOM 575 C C . PHE A 1 70 ? -7.791 -9.697 -2.885 1.00 97.38 70 PHE A C 1
ATOM 577 O O . PHE A 1 70 ? -7.656 -9.307 -4.042 1.00 97.38 70 PHE A O 1
ATOM 584 N N . ILE A 1 71 ? -6.801 -10.295 -2.219 1.00 96.38 71 ILE A N 1
ATOM 585 C CA . ILE A 1 71 ? -5.470 -10.519 -2.792 1.00 96.38 71 ILE A CA 1
ATOM 586 C C . ILE A 1 71 ? -5.547 -11.452 -4.009 1.00 96.38 71 ILE A C 1
ATOM 588 O O . ILE A 1 71 ? -4.817 -11.242 -4.981 1.00 96.38 71 ILE A O 1
ATOM 592 N N . GLU A 1 72 ? -6.414 -12.464 -3.993 1.00 96.69 72 GLU A N 1
ATOM 593 C CA . GLU A 1 72 ? -6.618 -13.361 -5.136 1.00 96.69 72 GLU A CA 1
ATOM 594 C C . GLU A 1 72 ? -7.203 -12.623 -6.345 1.00 96.69 72 GLU A C 1
ATOM 596 O O . GLU A 1 72 ? -6.627 -12.675 -7.438 1.00 96.69 72 GLU A O 1
ATOM 601 N N . GLU A 1 73 ? -8.287 -11.864 -6.159 1.00 97.31 73 GLU A N 1
ATOM 602 C CA . GLU A 1 73 ? -8.869 -11.049 -7.231 1.00 97.31 73 GLU A CA 1
ATOM 603 C C . GLU A 1 73 ? -7.919 -9.952 -7.716 1.00 97.31 73 GLU A C 1
ATOM 605 O O . GLU A 1 73 ? -7.826 -9.679 -8.916 1.00 97.31 73 GLU A O 1
ATOM 610 N N . PHE A 1 74 ? -7.189 -9.337 -6.790 1.00 96.62 74 PHE A N 1
ATOM 611 C CA . PHE A 1 74 ? -6.190 -8.320 -7.074 1.00 96.62 74 PHE A CA 1
ATOM 612 C C . PHE A 1 74 ? -5.075 -8.878 -7.956 1.00 96.62 74 PHE A C 1
ATOM 614 O O . PHE A 1 74 ? -4.740 -8.278 -8.977 1.00 96.62 74 PHE A O 1
ATOM 621 N N . LYS A 1 75 ? -4.542 -10.059 -7.623 1.00 96.44 75 LYS A N 1
ATOM 622 C CA . LYS A 1 75 ? -3.542 -10.751 -8.446 1.00 96.44 75 LYS A CA 1
ATOM 623 C C . LYS A 1 75 ? -4.110 -11.139 -9.808 1.00 96.44 75 LYS A C 1
ATOM 625 O O . LYS A 1 75 ? -3.420 -10.973 -10.809 1.00 96.44 75 LYS A O 1
ATOM 630 N N . ALA A 1 76 ? -5.358 -11.598 -9.875 1.00 96.81 76 ALA A N 1
ATOM 631 C CA . ALA A 1 76 ? -5.994 -11.943 -11.144 1.00 96.81 76 ALA A CA 1
ATOM 632 C C . ALA A 1 76 ? -6.172 -10.722 -12.068 1.00 96.81 76 ALA A C 1
ATOM 634 O O . ALA A 1 76 ? -5.974 -10.834 -13.277 1.00 96.81 76 ALA A O 1
ATOM 635 N N . LYS A 1 77 ? -6.518 -9.553 -11.513 1.00 96.44 77 LYS A N 1
ATOM 636 C CA . LYS A 1 77 ? -6.760 -8.319 -12.282 1.00 96.44 77 LYS A CA 1
ATOM 637 C C . LYS A 1 77 ? -5.481 -7.545 -12.607 1.00 96.44 77 LYS A C 1
ATOM 639 O O . LYS A 1 77 ? -5.354 -7.017 -13.709 1.00 96.44 77 LYS A O 1
ATOM 644 N N . PHE A 1 78 ? -4.544 -7.462 -11.665 1.00 97.19 78 PHE A N 1
ATOM 645 C CA . PHE A 1 78 ? -3.397 -6.547 -11.735 1.00 97.19 78 PHE A CA 1
ATOM 646 C C . PHE A 1 78 ? -2.032 -7.246 -11.706 1.00 97.19 78 PHE A C 1
ATOM 648 O O . PHE A 1 78 ? -1.011 -6.586 -11.901 1.00 97.19 78 PHE A O 1
ATOM 655 N N . GLY A 1 79 ? -1.988 -8.573 -11.537 1.00 96.06 79 GLY A N 1
ATOM 656 C CA . GLY A 1 79 ? -0.763 -9.362 -11.339 1.00 96.06 79 GLY A CA 1
ATOM 657 C C . GLY A 1 79 ? 0.249 -9.343 -12.487 1.00 96.06 79 GLY A C 1
ATOM 658 O O . GLY A 1 79 ? 1.378 -9.794 -12.316 1.00 96.06 79 GLY A O 1
ATOM 659 N N . ASN A 1 80 ? -0.109 -8.792 -13.649 1.00 96.19 80 ASN A N 1
ATOM 660 C CA . ASN A 1 80 ? 0.854 -8.541 -14.724 1.00 96.19 80 ASN A CA 1
ATOM 661 C C . ASN A 1 80 ? 1.856 -7.434 -14.361 1.00 96.19 80 ASN A C 1
ATOM 663 O O . ASN A 1 80 ? 2.992 -7.465 -14.829 1.00 96.19 80 ASN A O 1
ATOM 667 N N . HIS A 1 81 ? 1.437 -6.479 -13.527 1.00 97.75 81 HIS A N 1
ATOM 668 C CA . HIS A 1 81 ? 2.183 -5.254 -13.232 1.00 97.75 81 HIS A CA 1
ATOM 669 C C . HIS A 1 81 ? 2.264 -4.913 -11.740 1.00 97.75 81 HIS A C 1
ATOM 671 O O . HIS A 1 81 ? 3.042 -4.036 -11.369 1.00 97.75 81 HIS A O 1
ATOM 677 N N . VAL A 1 82 ? 1.480 -5.573 -10.881 1.00 97.38 82 VAL A N 1
ATOM 678 C CA . VAL A 1 82 ? 1.504 -5.372 -9.426 1.00 97.38 82 VAL A CA 1
ATOM 679 C C . VAL A 1 82 ? 1.715 -6.702 -8.722 1.00 97.38 82 VAL A C 1
ATOM 681 O O . VAL A 1 82 ? 0.921 -7.629 -8.872 1.00 97.38 82 VAL A O 1
ATOM 684 N N . HIS A 1 83 ? 2.785 -6.789 -7.935 1.00 96.94 83 HIS A N 1
ATOM 685 C CA . HIS A 1 83 ? 3.242 -8.040 -7.332 1.00 96.94 83 HIS A CA 1
ATOM 686 C C . HIS A 1 83 ? 3.226 -7.934 -5.818 1.00 96.94 83 HIS A C 1
ATOM 688 O O . HIS A 1 83 ? 4.041 -7.210 -5.249 1.00 96.94 83 HIS A O 1
ATOM 694 N N . VAL A 1 84 ? 2.327 -8.682 -5.181 1.00 96.12 84 VAL A N 1
ATOM 695 C CA . VAL A 1 84 ? 2.311 -8.876 -3.723 1.00 96.12 84 VAL A CA 1
ATOM 696 C C . VAL A 1 84 ? 3.519 -9.729 -3.333 1.00 96.12 84 VAL A C 1
ATOM 698 O O . VAL A 1 84 ? 3.666 -10.853 -3.818 1.00 96.12 84 VAL A O 1
ATOM 701 N N . LEU A 1 85 ? 4.385 -9.184 -2.483 1.00 95.12 85 LEU A N 1
ATOM 702 C CA . LEU A 1 85 ? 5.650 -9.780 -2.051 1.00 95.12 85 LEU A CA 1
ATOM 703 C C . LEU A 1 85 ? 5.514 -10.539 -0.736 1.00 95.12 85 LEU A C 1
ATOM 705 O O . LEU A 1 85 ? 6.089 -11.616 -0.595 1.00 95.12 85 LEU A O 1
ATOM 709 N N . ASP A 1 86 ? 4.806 -9.945 0.221 1.00 93.62 86 ASP A N 1
ATOM 710 C CA . ASP A 1 86 ? 4.641 -10.468 1.574 1.00 93.62 86 ASP A CA 1
ATOM 711 C C . ASP A 1 86 ? 3.389 -9.867 2.219 1.00 93.62 86 ASP A C 1
ATOM 713 O O . ASP A 1 86 ? 2.958 -8.775 1.839 1.00 93.62 86 ASP A O 1
ATOM 717 N N . TRP A 1 87 ? 2.813 -10.565 3.194 1.00 94.44 87 TRP A N 1
ATOM 718 C CA . TRP A 1 87 ? 1.779 -10.000 4.052 1.00 94.44 87 TRP A CA 1
ATOM 719 C C . TRP A 1 87 ? 1.749 -10.684 5.421 1.00 94.44 87 TRP A C 1
ATOM 721 O O . TRP A 1 87 ? 2.074 -11.864 5.550 1.00 94.44 87 TRP A O 1
ATOM 731 N N . ALA A 1 88 ? 1.342 -9.941 6.447 1.00 94.00 88 ALA A N 1
ATOM 732 C CA . ALA A 1 88 ? 1.296 -10.409 7.825 1.00 94.00 88 ALA A CA 1
ATOM 733 C C . ALA A 1 88 ? 0.043 -9.900 8.543 1.00 94.00 88 ALA A C 1
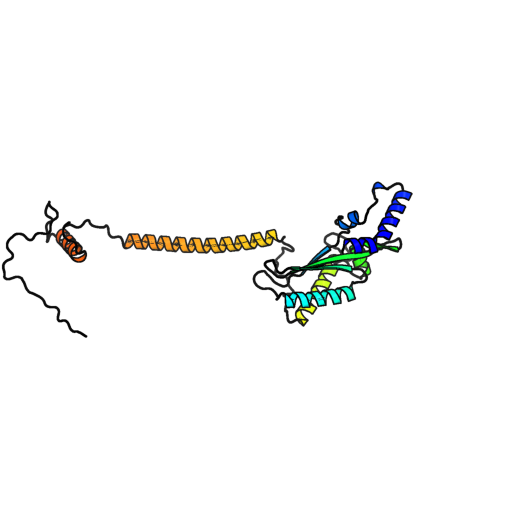ATOM 735 O O . ALA A 1 88 ? -0.290 -8.718 8.462 1.00 94.00 88 ALA A O 1
ATOM 736 N N . LEU A 1 89 ? -0.632 -10.798 9.262 1.00 93.62 89 LEU A N 1
ATOM 737 C CA . LEU A 1 89 ? -1.735 -10.469 10.163 1.00 93.62 89 LEU A CA 1
ATOM 738 C C . LEU A 1 89 ? -1.186 -10.128 11.553 1.00 93.62 89 LEU A C 1
ATOM 740 O O . LEU A 1 89 ? -0.499 -10.944 12.168 1.00 93.62 89 LEU A O 1
ATOM 744 N N . HIS A 1 90 ? -1.546 -8.952 12.054 1.00 92.75 90 HIS A N 1
ATOM 745 C CA . HIS A 1 90 ? -1.208 -8.462 13.384 1.00 92.75 90 HIS A CA 1
ATOM 746 C C . HIS A 1 90 ? -2.433 -8.539 14.301 1.00 92.75 90 HIS A C 1
ATOM 748 O O . HIS A 1 90 ? -3.499 -8.013 13.974 1.00 92.75 90 HIS A O 1
ATOM 754 N N . LEU A 1 91 ? -2.274 -9.209 15.447 1.00 89.88 91 LEU A N 1
ATOM 755 C CA . LEU A 1 91 ? -3.311 -9.409 16.479 1.00 89.88 91 LEU A CA 1
ATOM 756 C C . LEU A 1 91 ? -2.890 -8.878 17.858 1.00 89.88 91 LEU A C 1
ATOM 758 O O . LEU A 1 91 ? -3.651 -8.952 18.817 1.00 89.88 91 LEU A O 1
ATOM 762 N N . ASP A 1 92 ? -1.654 -8.406 17.964 1.00 83.94 92 ASP A N 1
ATOM 763 C CA . ASP A 1 92 ? -1.020 -7.887 19.171 1.00 83.94 92 ASP A CA 1
ATOM 764 C C . ASP A 1 92 ? -1.243 -6.379 19.367 1.00 83.94 92 ASP A C 1
ATOM 766 O O . ASP A 1 92 ? -0.969 -5.847 20.444 1.00 83.94 92 ASP A O 1
ATOM 770 N N . GLU A 1 93 ? -1.776 -5.693 18.354 1.00 82.75 93 GLU A N 1
ATOM 771 C CA . GLU A 1 93 ? -2.241 -4.309 18.454 1.00 82.75 93 GLU A CA 1
ATOM 772 C C . GLU A 1 93 ? -3.723 -4.228 18.841 1.00 82.75 93 GLU A C 1
ATOM 774 O O . GLU A 1 93 ? -4.450 -5.218 18.879 1.00 82.75 93 GLU A O 1
ATOM 779 N N . SER A 1 94 ? -4.195 -3.013 19.122 1.00 80.75 94 SER A N 1
ATOM 780 C CA . SER A 1 94 ? -5.553 -2.793 19.616 1.00 80.75 94 SER A CA 1
ATOM 781 C C . SER A 1 94 ? -6.666 -3.153 18.626 1.00 80.75 94 SER A C 1
ATOM 783 O O . SER A 1 94 ? -7.805 -3.316 19.044 1.00 80.75 94 SER A O 1
ATOM 785 N N . THR A 1 95 ? -6.352 -3.246 17.334 1.00 86.56 95 THR A N 1
ATOM 786 C CA . THR A 1 95 ? -7.278 -3.658 16.273 1.00 86.56 95 THR A CA 1
ATOM 787 C C . THR A 1 95 ? -6.575 -4.651 15.351 1.00 86.56 95 THR A C 1
ATOM 789 O O . THR A 1 95 ? -5.458 -4.352 14.910 1.00 86.56 95 THR A O 1
ATOM 792 N N . PRO A 1 96 ? -7.199 -5.792 15.004 1.00 91.25 96 PRO A N 1
ATOM 793 C CA . PRO A 1 96 ? -6.665 -6.693 13.990 1.00 91.25 96 PRO A CA 1
ATOM 794 C C . PRO A 1 96 ? -6.441 -5.954 12.670 1.00 91.25 96 PRO A C 1
ATOM 796 O O . PRO A 1 96 ? -7.333 -5.253 12.186 1.00 91.25 96 PRO A O 1
ATOM 799 N N . HIS A 1 97 ? -5.252 -6.091 12.091 1.00 94.75 97 HIS A N 1
ATOM 800 C CA . HIS A 1 97 ? -4.924 -5.474 10.807 1.00 94.75 97 HIS A CA 1
ATOM 801 C C . HIS A 1 97 ? -3.882 -6.300 10.049 1.00 94.75 97 HIS A C 1
ATOM 803 O O . HIS A 1 97 ? -3.113 -7.057 10.642 1.00 94.75 97 HIS A O 1
ATOM 809 N N . ILE A 1 98 ? -3.874 -6.181 8.723 1.00 94.62 98 ILE A N 1
ATOM 810 C CA . ILE A 1 98 ? -2.927 -6.874 7.848 1.00 94.62 98 ILE A CA 1
ATOM 811 C C . ILE A 1 98 ? -2.000 -5.855 7.202 1.00 94.62 98 ILE A C 1
ATOM 813 O O . ILE A 1 98 ? -2.470 -4.906 6.579 1.00 94.62 98 ILE A O 1
ATOM 817 N N . HIS A 1 99 ? -0.695 -6.087 7.310 1.00 95.19 99 HIS A N 1
ATOM 818 C CA . HIS A 1 99 ? 0.319 -5.397 6.521 1.00 95.19 99 HIS A CA 1
ATOM 819 C C . HIS A 1 99 ? 0.573 -6.196 5.252 1.00 95.19 99 HIS A C 1
ATOM 821 O O . HIS A 1 99 ? 0.890 -7.377 5.330 1.00 95.19 99 HIS A O 1
ATOM 827 N N . GLU A 1 100 ? 0.463 -5.567 4.093 1.00 96.00 100 GLU A N 1
ATOM 828 C CA . GLU A 1 100 ? 0.749 -6.164 2.792 1.00 96.00 100 GLU A CA 1
ATOM 829 C C . GLU A 1 100 ? 1.785 -5.318 2.067 1.00 96.00 100 GLU A C 1
ATOM 831 O O . GLU A 1 100 ? 1.712 -4.090 2.083 1.00 96.00 100 GLU A O 1
ATOM 836 N N . ARG A 1 101 ? 2.768 -5.971 1.449 1.00 96.50 101 ARG A N 1
ATOM 837 C CA . ARG A 1 101 ? 3.846 -5.304 0.723 1.00 96.50 101 ARG A CA 1
ATOM 838 C C . ARG A 1 101 ? 3.817 -5.700 -0.742 1.00 96.50 101 ARG A C 1
ATOM 840 O O . ARG A 1 101 ? 3.958 -6.882 -1.050 1.00 96.50 101 ARG A O 1
ATOM 847 N N . HIS A 1 102 ? 3.750 -4.719 -1.640 1.00 96.94 102 HIS A N 1
ATOM 848 C CA . HIS A 1 102 ? 3.764 -4.949 -3.086 1.00 96.94 102 HIS A CA 1
ATOM 849 C C . HIS A 1 102 ? 4.708 -4.019 -3.841 1.00 96.94 102 HIS A C 1
ATOM 851 O O . HIS A 1 102 ? 5.149 -2.979 -3.356 1.00 96.94 102 HIS A O 1
ATOM 857 N N . VAL A 1 103 ? 5.005 -4.386 -5.086 1.00 97.31 103 VAL A N 1
ATOM 858 C CA . VAL A 1 103 ? 5.761 -3.553 -6.023 1.00 97.31 103 VAL A CA 1
ATOM 859 C C . VAL A 1 103 ? 5.051 -3.462 -7.366 1.00 97.31 103 VAL A C 1
ATOM 861 O O . VAL A 1 103 ? 4.471 -4.432 -7.850 1.00 97.31 103 VAL A O 1
ATOM 864 N N . PHE A 1 104 ? 5.149 -2.287 -7.980 1.00 97.75 104 PHE A N 1
ATOM 865 C CA . PHE A 1 104 ? 4.687 -2.032 -9.335 1.00 97.75 104 PHE A CA 1
ATOM 866 C C . PHE A 1 104 ? 5.846 -2.121 -10.318 1.00 97.75 104 PHE A C 1
ATOM 868 O O . PHE A 1 104 ? 6.856 -1.432 -10.134 1.00 97.75 104 PHE A O 1
ATOM 875 N N . ASP A 1 105 ? 5.687 -2.873 -11.398 1.00 97.75 105 ASP A N 1
ATOM 876 C CA . ASP A 1 105 ? 6.673 -2.929 -12.468 1.00 97.75 105 ASP A CA 1
ATOM 877 C C . ASP A 1 105 ? 6.065 -2.880 -13.869 1.00 97.75 105 ASP A C 1
ATOM 879 O O . ASP A 1 105 ? 4.893 -3.158 -14.118 1.00 97.75 105 ASP A O 1
ATOM 883 N N . CYS A 1 106 ? 6.890 -2.432 -14.805 1.00 97.25 106 CYS A N 1
ATOM 884 C CA . CYS A 1 106 ? 6.549 -2.375 -16.213 1.00 97.25 106 CYS A CA 1
ATOM 885 C C . CYS A 1 106 ? 7.831 -2.486 -17.035 1.00 97.25 106 CYS A C 1
ATOM 887 O O . CYS A 1 106 ? 8.918 -2.119 -16.571 1.00 97.25 106 CYS A O 1
ATOM 889 N N . GLU A 1 107 ? 7.707 -2.968 -18.269 1.00 96.38 107 GLU A N 1
ATOM 890 C CA . GLU A 1 107 ? 8.794 -2.884 -19.233 1.00 96.38 107 GLU A CA 1
ATOM 891 C C . GLU A 1 107 ? 9.131 -1.420 -19.521 1.00 96.38 107 GLU A C 1
ATOM 893 O O . GLU A 1 107 ? 8.266 -0.580 -19.792 1.00 96.38 107 GLU A O 1
ATOM 898 N N . ASN A 1 108 ? 10.418 -1.102 -19.438 1.00 93.69 108 ASN A N 1
ATOM 899 C CA . ASN A 1 108 ? 10.935 0.202 -19.805 1.00 93.69 108 ASN A CA 1
ATOM 900 C C . ASN A 1 108 ? 11.139 0.294 -21.333 1.00 93.69 108 ASN A C 1
ATOM 902 O O . ASN A 1 108 ? 10.980 -0.671 -22.076 1.00 93.69 108 ASN A O 1
ATOM 906 N N . LYS A 1 109 ? 11.572 1.460 -21.829 1.00 93.12 109 LYS A N 1
ATOM 907 C CA . LYS A 1 109 ? 11.824 1.687 -23.269 1.00 93.12 109 LYS A CA 1
ATOM 908 C C . LYS A 1 109 ? 12.905 0.790 -23.907 1.00 93.12 109 LYS A C 1
ATOM 910 O O . LYS A 1 109 ? 13.107 0.870 -25.113 1.00 93.12 109 LYS A O 1
ATOM 915 N N . TYR A 1 110 ? 13.645 0.028 -23.106 1.00 93.88 110 TYR A N 1
ATOM 916 C CA . TYR A 1 110 ? 14.669 -0.923 -23.536 1.00 93.88 110 TYR A CA 1
ATOM 917 C C . TYR A 1 110 ? 14.184 -2.382 -23.462 1.00 93.88 110 TYR A C 1
ATOM 919 O O . TYR A 1 110 ? 14.973 -3.278 -23.737 1.00 93.88 110 TYR A O 1
ATOM 927 N N . GLY A 1 111 ? 12.915 -2.625 -23.103 1.00 94.06 111 GLY A N 1
ATOM 928 C CA . GLY A 1 111 ? 12.355 -3.970 -22.932 1.00 94.06 111 GLY A CA 1
ATOM 929 C C . GLY A 1 111 ? 12.753 -4.647 -21.617 1.00 94.06 111 GLY A C 1
ATOM 930 O O . GLY A 1 111 ? 12.635 -5.859 -21.489 1.00 94.06 111 GLY A O 1
ATOM 931 N N . GLU A 1 112 ? 13.260 -3.893 -20.637 1.00 95.88 112 GLU A N 1
ATOM 932 C CA . GLU A 1 112 ? 13.640 -4.440 -19.330 1.00 95.88 112 GLU A CA 1
ATOM 933 C C . GLU A 1 112 ? 12.546 -4.144 -18.309 1.00 95.88 112 GLU A C 1
ATOM 935 O O . GLU A 1 112 ? 12.105 -2.996 -18.184 1.00 95.88 112 GLU A O 1
ATOM 940 N N . VAL A 1 113 ? 12.162 -5.148 -17.526 1.00 97.12 113 VAL A N 1
ATOM 941 C CA . VAL A 1 113 ? 11.222 -4.973 -16.417 1.00 97.12 113 VAL A CA 1
ATOM 942 C C . VAL A 1 113 ? 11.886 -4.154 -15.310 1.00 97.12 113 VAL A C 1
ATOM 944 O O . VAL A 1 113 ? 12.943 -4.520 -14.795 1.00 97.12 113 VAL A O 1
ATOM 947 N N . ALA A 1 114 ? 11.269 -3.032 -14.946 1.00 96.56 114 ALA A N 1
ATOM 948 C CA . ALA A 1 114 ? 11.776 -2.132 -13.919 1.00 96.56 114 ALA A CA 1
ATOM 949 C C . ALA A 1 114 ? 10.656 -1.686 -12.966 1.00 96.56 114 ALA A C 1
ATOM 951 O O . ALA A 1 114 ? 9.526 -1.483 -13.418 1.00 96.56 114 ALA A O 1
ATOM 952 N N . PRO A 1 115 ? 10.964 -1.440 -11.677 1.00 96.94 115 PRO A N 1
ATOM 953 C CA . PRO A 1 115 ? 9.983 -0.930 -10.725 1.00 96.94 115 PRO A CA 1
ATOM 954 C C . PRO A 1 115 ? 9.569 0.500 -11.105 1.00 96.94 115 PRO A C 1
ATOM 956 O O . PRO A 1 115 ? 10.378 1.433 -11.030 1.00 96.94 115 PRO A O 1
ATOM 959 N N . GLN A 1 116 ? 8.333 0.662 -11.586 1.00 95.19 116 GLN A N 1
ATOM 960 C CA . GLN A 1 116 ? 7.815 1.900 -12.179 1.00 95.19 116 GLN A CA 1
ATOM 961 C C . GLN A 1 116 ? 6.294 2.023 -12.007 1.00 95.19 116 GLN A C 1
ATOM 963 O O . GLN A 1 116 ? 5.528 1.731 -12.921 1.00 95.19 116 GLN A O 1
ATOM 968 N N . GLN A 1 117 ? 5.858 2.545 -10.861 1.00 95.50 117 GLN A N 1
ATOM 969 C CA . GLN A 1 117 ? 4.441 2.667 -10.500 1.00 95.50 117 GLN A CA 1
ATOM 970 C C . GLN A 1 117 ? 3.569 3.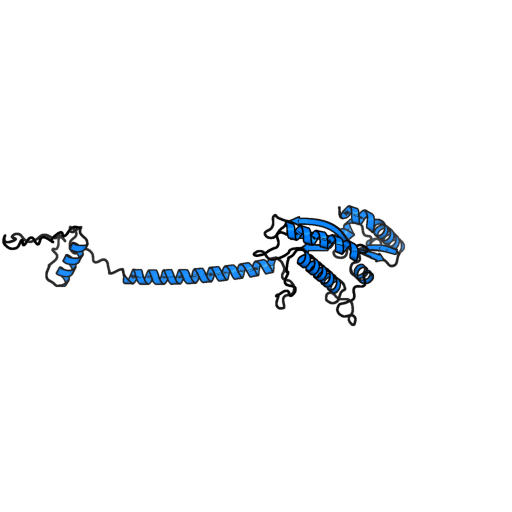382 -11.538 1.00 95.50 117 GLN A C 1
ATOM 972 O O . GLN A 1 117 ? 2.609 2.807 -12.034 1.00 95.50 117 GLN A O 1
ATOM 977 N N . GLU A 1 118 ? 3.894 4.620 -11.911 1.00 94.69 118 GLU A N 1
ATOM 978 C CA . GLU A 1 118 ? 3.034 5.385 -12.828 1.00 94.69 118 GLU A CA 1
ATOM 979 C C . GLU A 1 118 ? 2.902 4.708 -14.205 1.00 94.69 118 GLU A C 1
ATOM 981 O O . GLU A 1 118 ? 1.837 4.751 -14.815 1.00 94.69 118 GLU A O 1
ATOM 986 N N . LYS A 1 119 ? 3.968 4.047 -14.677 1.00 95.44 119 LYS A N 1
ATOM 987 C CA . LYS A 1 119 ? 3.978 3.327 -15.959 1.00 95.44 119 LYS A CA 1
ATOM 988 C C . LYS A 1 119 ? 3.221 2.005 -15.893 1.00 95.44 119 LYS A C 1
ATOM 990 O O . LYS A 1 119 ? 2.485 1.701 -16.821 1.00 95.44 119 LYS A O 1
ATOM 995 N N . ALA A 1 120 ? 3.362 1.269 -14.795 1.00 97.19 120 ALA A N 1
ATOM 996 C CA . ALA A 1 120 ? 2.586 0.067 -14.515 1.00 97.19 120 ALA A CA 1
ATOM 997 C C . ALA A 1 120 ? 1.079 0.367 -14.511 1.00 97.19 120 ALA A C 1
ATOM 999 O O . ALA A 1 120 ? 0.305 -0.307 -15.184 1.00 97.19 120 ALA A O 1
ATOM 1000 N N . LEU A 1 121 ? 0.666 1.433 -13.820 1.00 97.44 121 LEU A N 1
ATOM 1001 C CA . LEU A 1 121 ? -0.739 1.840 -13.764 1.00 97.44 121 LEU A CA 1
ATOM 1002 C C . LEU A 1 121 ? -1.261 2.332 -15.120 1.00 97.44 121 LEU A C 1
ATOM 1004 O O . LEU A 1 121 ? -2.397 2.042 -15.483 1.00 97.44 121 LEU A O 1
ATOM 1008 N N . GLU A 1 122 ? -0.433 3.036 -15.894 1.00 96.12 122 GLU A N 1
ATOM 1009 C CA . GLU A 1 122 ? -0.760 3.402 -17.276 1.00 96.12 122 GLU A CA 1
ATOM 1010 C C . GLU A 1 122 ? -0.956 2.162 -18.164 1.00 96.12 122 GLU A C 1
ATOM 1012 O O . GLU A 1 122 ? -1.932 2.103 -18.908 1.00 96.12 122 GLU A O 1
ATOM 1017 N N . ALA A 1 123 ? -0.084 1.155 -18.052 1.00 96.56 123 ALA A N 1
ATOM 1018 C CA . ALA A 1 123 ? -0.188 -0.102 -18.799 1.00 96.56 123 ALA A CA 1
ATOM 1019 C C . ALA A 1 123 ? -1.426 -0.929 -18.410 1.00 96.56 123 ALA A C 1
ATOM 1021 O O . ALA A 1 123 ? -2.018 -1.593 -19.257 1.00 96.56 123 ALA A O 1
ATOM 1022 N N . LEU A 1 124 ? -1.860 -0.831 -17.151 1.00 96.94 124 LEU A N 1
ATOM 1023 C CA . LEU A 1 124 ? -3.116 -1.404 -16.660 1.00 96.94 124 LEU A CA 1
ATOM 1024 C C . LEU A 1 124 ? -4.368 -0.623 -17.105 1.00 96.94 124 LEU A C 1
ATOM 1026 O O . LEU A 1 124 ? -5.482 -1.036 -16.791 1.00 96.94 124 LEU A O 1
ATOM 1030 N N . GLY A 1 125 ? -4.212 0.490 -17.829 1.00 96.38 125 GLY A N 1
ATOM 1031 C CA . GLY A 1 125 ? -5.324 1.278 -18.362 1.00 96.38 125 GLY A CA 1
ATOM 1032 C C . GLY A 1 125 ? -5.919 2.291 -17.383 1.00 96.38 125 GLY A C 1
ATOM 1033 O O . GLY A 1 125 ? -7.001 2.815 -17.639 1.00 96.38 125 GLY A O 1
ATOM 1034 N N . PHE A 1 126 ? -5.239 2.600 -16.274 1.00 96.88 126 PHE A N 1
ATOM 1035 C CA . PHE A 1 126 ? -5.694 3.660 -15.377 1.00 96.88 126 PHE A CA 1
ATOM 1036 C C . PHE A 1 126 ? -5.433 5.038 -15.986 1.00 96.88 126 PHE A C 1
ATOM 1038 O O . PHE A 1 126 ? -4.341 5.344 -16.473 1.00 96.88 126 PHE A O 1
ATOM 1045 N N . GLU A 1 127 ? -6.442 5.899 -15.919 1.00 95.81 127 GLU A N 1
ATOM 1046 C CA . GLU A 1 127 ? -6.358 7.285 -16.367 1.00 95.81 127 GLU A CA 1
ATOM 1047 C C . GLU A 1 127 ? -6.043 8.236 -15.208 1.00 95.81 127 GLU A C 1
ATOM 1049 O O . GLU A 1 127 ? -6.167 7.897 -14.025 1.00 95.81 127 GLU A O 1
ATOM 1054 N N . LEU A 1 128 ? -5.616 9.451 -15.554 1.00 95.50 128 LEU A N 1
ATOM 1055 C CA . LEU A 1 128 ? -5.493 10.531 -14.582 1.00 95.50 128 LEU A CA 1
ATOM 1056 C C . LEU A 1 128 ? -6.890 10.949 -14.095 1.00 95.50 128 LEU A C 1
ATOM 1058 O O . LEU A 1 128 ? -7.810 10.998 -14.909 1.00 95.50 128 LEU A O 1
ATOM 1062 N N . PRO A 1 129 ? -7.048 11.330 -12.812 1.00 94.94 129 PRO A N 1
ATOM 1063 C CA . PRO A 1 129 ? -8.301 11.902 -12.318 1.00 94.94 129 PRO A CA 1
ATOM 1064 C C . PRO A 1 129 ? -8.810 13.081 -13.162 1.00 94.94 129 PRO A C 1
ATOM 1066 O O . PRO A 1 129 ? -10.010 13.224 -13.370 1.00 94.94 129 PRO A O 1
ATOM 1069 N N . ASP A 1 130 ? -7.893 13.924 -13.642 1.00 94.12 130 ASP A N 1
ATOM 1070 C CA . ASP A 1 130 ? -8.158 14.994 -14.599 1.00 94.12 130 ASP A CA 1
ATOM 1071 C C . ASP A 1 130 ? -7.250 14.812 -15.832 1.00 94.12 130 ASP A C 1
ATOM 1073 O O . ASP A 1 130 ? -6.071 15.196 -15.786 1.00 94.12 130 ASP A O 1
ATOM 1077 N N . PRO A 1 131 ? -7.771 14.234 -16.932 1.00 93.88 131 PRO A N 1
ATOM 1078 C CA . PRO A 1 131 ? -7.006 13.996 -18.157 1.00 93.88 131 PRO A CA 1
ATOM 1079 C C . PRO A 1 131 ? -6.501 15.272 -18.841 1.00 93.88 131 PRO A C 1
ATOM 1081 O O . PRO A 1 131 ? -5.545 15.217 -19.612 1.00 93.88 131 PRO A O 1
ATOM 1084 N N . ALA A 1 132 ? -7.118 16.428 -18.570 1.00 95.75 132 ALA A N 1
ATOM 1085 C CA . ALA A 1 132 ? -6.706 17.702 -19.157 1.00 95.75 132 ALA A CA 1
ATOM 1086 C C . ALA A 1 132 ? -5.497 18.321 -18.437 1.00 95.75 132 ALA A C 1
ATOM 1088 O O . ALA A 1 132 ? -4.879 19.258 -18.950 1.00 95.75 132 ALA A O 1
ATOM 1089 N N . LYS A 1 133 ? -5.150 17.824 -17.243 1.00 94.81 133 LYS A N 1
ATOM 1090 C CA . LYS A 1 133 ? -4.032 18.329 -16.443 1.00 94.81 133 LYS A CA 1
ATOM 1091 C C . LYS A 1 133 ? -2.829 17.391 -16.506 1.00 94.81 133 LYS A C 1
ATOM 1093 O O . LYS A 1 133 ? -2.986 16.174 -16.568 1.00 94.81 133 LYS A O 1
ATOM 1098 N N . PRO A 1 134 ? -1.602 17.932 -16.416 1.00 95.25 134 PRO A N 1
ATOM 1099 C CA . PRO A 1 134 ? -0.407 17.105 -16.361 1.00 95.25 134 PRO A CA 1
ATOM 1100 C C . PRO A 1 134 ? -0.352 16.268 -15.077 1.00 95.25 134 PRO A C 1
ATOM 1102 O O . PRO A 1 134 ? -1.014 16.563 -14.072 1.00 95.25 134 PRO A O 1
ATOM 1105 N N . LEU A 1 135 ? 0.505 15.246 -15.110 1.00 93.56 135 LEU A N 1
ATOM 1106 C CA . LEU A 1 135 ? 0.835 14.421 -13.954 1.00 93.56 135 LEU A CA 1
ATOM 1107 C C . LEU A 1 135 ? 1.326 15.297 -12.793 1.00 93.56 135 LEU A C 1
ATOM 1109 O O . LEU A 1 135 ? 2.228 16.122 -12.946 1.00 93.56 135 LEU A O 1
ATOM 1113 N N . SER A 1 136 ? 0.753 15.099 -11.611 1.00 92.75 136 SER A N 1
ATOM 1114 C CA . SER A 1 136 ? 1.170 15.786 -10.391 1.00 92.75 136 SER A CA 1
ATOM 1115 C C . SER A 1 136 ? 0.886 14.943 -9.151 1.00 92.75 136 SER A C 1
ATOM 1117 O O . SER A 1 136 ? 0.159 13.951 -9.194 1.00 92.75 136 SER A O 1
ATOM 1119 N N . ARG A 1 137 ? 1.372 15.391 -7.988 1.00 88.31 137 ARG A N 1
ATOM 1120 C CA . ARG A 1 137 ? 1.064 14.746 -6.699 1.00 88.31 137 ARG A CA 1
ATOM 1121 C C . ARG A 1 137 ? -0.443 14.604 -6.437 1.00 88.31 137 ARG A C 1
ATOM 1123 O O . ARG A 1 137 ? -0.844 13.709 -5.710 1.00 88.31 137 ARG A O 1
ATOM 1130 N N . ARG A 1 138 ? -1.270 15.492 -7.001 1.00 90.88 138 ARG A N 1
ATOM 1131 C CA . ARG A 1 138 ? -2.737 15.489 -6.846 1.00 90.88 138 ARG A CA 1
ATOM 1132 C C . ARG A 1 138 ? -3.484 14.986 -8.084 1.00 90.88 138 ARG A C 1
ATOM 1134 O O . ARG A 1 138 ? -4.704 14.929 -8.058 1.00 90.88 138 ARG A O 1
ATOM 1141 N N . ASN A 1 139 ? -2.766 14.670 -9.156 1.00 92.81 139 ASN A N 1
ATOM 1142 C CA . ASN A 1 139 ? -3.321 14.185 -10.411 1.00 92.81 139 ASN A CA 1
ATOM 1143 C C . ASN A 1 139 ? -2.401 13.081 -10.931 1.00 92.81 139 ASN A C 1
ATOM 1145 O O . ASN A 1 139 ? -1.511 13.355 -11.730 1.00 92.81 139 ASN A O 1
ATOM 1149 N N . ASN A 1 140 ? -2.539 11.876 -10.388 1.00 94.56 140 ASN A N 1
ATOM 1150 C CA . ASN A 1 140 ? -1.757 10.699 -10.762 1.00 94.56 140 ASN A CA 1
ATOM 1151 C C . ASN A 1 140 ? -2.661 9.469 -10.795 1.00 94.56 140 ASN A C 1
ATOM 1153 O O . ASN A 1 140 ? -3.714 9.461 -10.152 1.00 94.56 140 ASN A O 1
ATOM 1157 N N . ARG A 1 141 ? -2.239 8.438 -11.529 1.00 96.44 141 ARG A N 1
ATOM 1158 C CA . ARG A 1 141 ? -3.028 7.214 -11.732 1.00 96.44 141 ARG A CA 1
ATOM 1159 C C . ARG A 1 141 ? -3.194 6.382 -10.466 1.00 96.44 141 ARG A C 1
ATOM 1161 O O . ARG A 1 141 ? -4.115 5.581 -10.383 1.00 96.44 141 ARG A O 1
ATOM 1168 N N . LYS A 1 142 ? -2.354 6.596 -9.445 1.00 94.62 142 LYS A N 1
ATOM 1169 C CA . LYS A 1 142 ? -2.522 5.924 -8.151 1.00 94.62 142 LYS A CA 1
ATOM 1170 C C . LYS A 1 142 ? -3.855 6.290 -7.503 1.00 94.62 142 LYS A C 1
ATOM 1172 O O . LYS A 1 142 ? -4.486 5.440 -6.903 1.00 94.62 142 LYS A O 1
ATOM 1177 N N . ILE A 1 143 ? -4.323 7.527 -7.677 1.00 93.00 143 ILE A N 1
ATOM 1178 C CA . ILE A 1 143 ? -5.608 7.972 -7.117 1.00 93.00 143 ILE A CA 1
ATOM 1179 C C . ILE A 1 143 ? -6.777 7.161 -7.698 1.00 93.00 143 ILE A C 1
ATOM 1181 O O . ILE A 1 143 ? -7.664 6.749 -6.955 1.00 93.00 143 ILE A O 1
ATOM 1185 N N . THR A 1 144 ? -6.787 6.930 -9.013 1.00 94.56 144 THR A N 1
ATOM 1186 C CA . THR A 1 144 ? -7.839 6.148 -9.683 1.00 94.56 144 THR A CA 1
ATOM 1187 C C . THR A 1 144 ? -7.693 4.652 -9.405 1.00 94.56 144 THR A C 1
ATOM 1189 O O . THR A 1 144 ? -8.697 3.980 -9.173 1.00 94.56 144 THR A O 1
ATOM 1192 N N . PHE A 1 145 ? -6.460 4.147 -9.338 1.00 96.25 145 PHE A N 1
ATOM 1193 C CA . PHE A 1 145 ? -6.155 2.779 -8.916 1.00 96.25 145 PHE A CA 1
ATOM 1194 C C . PHE A 1 145 ? -6.622 2.480 -7.487 1.00 96.25 145 PHE A C 1
ATOM 1196 O O . PHE A 1 145 ? -7.390 1.545 -7.280 1.00 96.25 145 PHE A O 1
ATOM 1203 N N . ASP A 1 146 ? -6.241 3.308 -6.512 1.00 94.31 146 ASP A N 1
ATOM 1204 C CA . ASP A 1 146 ? -6.609 3.135 -5.104 1.00 94.31 146 ASP A CA 1
ATOM 1205 C C . ASP A 1 146 ? -8.138 3.181 -4.924 1.00 94.31 146 ASP A C 1
ATOM 1207 O O . ASP A 1 146 ? -8.694 2.438 -4.113 1.00 94.31 146 ASP A O 1
ATOM 1211 N N . ALA A 1 147 ? -8.839 4.010 -5.708 1.00 92.06 147 ALA A N 1
ATOM 1212 C CA . ALA A 1 147 ? -10.300 4.044 -5.725 1.00 92.06 147 ALA A CA 1
ATOM 1213 C C . ALA A 1 147 ? -10.912 2.739 -6.269 1.00 92.06 147 ALA A C 1
ATOM 1215 O O . ALA A 1 147 ? -11.877 2.230 -5.696 1.00 92.06 147 ALA A O 1
ATOM 1216 N N . ALA A 1 148 ? -10.343 2.169 -7.336 1.00 94.50 148 ALA A N 1
ATOM 1217 C CA . ALA A 1 148 ? -10.787 0.888 -7.884 1.00 94.50 148 ALA A CA 1
ATOM 1218 C C . ALA A 1 148 ? -10.528 -0.276 -6.912 1.00 94.50 148 ALA A C 1
ATOM 1220 O O . ALA A 1 148 ? -11.417 -1.101 -6.697 1.00 94.50 148 ALA A O 1
ATOM 1221 N N . CYS A 1 149 ? -9.356 -0.306 -6.271 1.00 94.56 149 CYS A N 1
ATOM 1222 C CA . CYS A 1 149 ? -9.025 -1.275 -5.226 1.00 94.56 149 CYS A CA 1
ATOM 1223 C C . CYS A 1 149 ? -9.992 -1.174 -4.043 1.00 94.56 149 CYS A C 1
ATOM 1225 O O . CYS A 1 149 ? -10.530 -2.185 -3.602 1.00 94.56 149 CYS A O 1
ATOM 1227 N N . ARG A 1 150 ? -10.289 0.045 -3.572 1.00 91.75 150 ARG A N 1
ATOM 1228 C CA . ARG A 1 150 ? -11.254 0.263 -2.485 1.00 91.75 150 ARG A CA 1
ATOM 1229 C C . ARG A 1 150 ? -12.646 -0.253 -2.841 1.00 91.75 150 ARG A C 1
ATOM 1231 O O . ARG A 1 150 ? -13.262 -0.935 -2.031 1.00 91.75 150 ARG A O 1
ATOM 1238 N N . LYS A 1 151 ? -13.120 0.029 -4.058 1.00 92.44 151 LYS A N 1
ATOM 1239 C CA . LYS A 1 151 ? -14.415 -0.469 -4.537 1.00 92.44 151 LYS A CA 1
ATOM 1240 C C . LYS A 1 151 ? -14.463 -2.000 -4.540 1.00 92.44 151 LYS A C 1
ATOM 1242 O O . LYS A 1 151 ? -15.420 -2.577 -4.040 1.00 92.44 151 LYS A O 1
ATOM 1247 N N . MET A 1 152 ? -13.416 -2.645 -5.051 1.00 94.69 152 MET A N 1
ATOM 1248 C CA . MET A 1 152 ? -13.309 -4.106 -5.060 1.00 94.69 152 MET A CA 1
ATOM 1249 C C . MET A 1 152 ? -13.303 -4.691 -3.641 1.00 94.69 152 MET A C 1
ATOM 1251 O O . MET A 1 152 ? -14.003 -5.665 -3.382 1.00 94.69 152 MET A O 1
ATOM 1255 N N . LEU A 1 153 ? -12.567 -4.078 -2.707 1.00 93.69 153 LEU A N 1
ATOM 1256 C CA . LEU A 1 153 ? -12.555 -4.500 -1.305 1.00 93.69 153 LEU A CA 1
ATOM 1257 C C . LEU A 1 153 ? -13.948 -4.392 -0.667 1.00 93.69 153 LEU A C 1
ATOM 1259 O O . LEU A 1 153 ? -14.363 -5.311 0.030 1.00 93.69 153 LEU A O 1
ATOM 1263 N N . PHE A 1 154 ? -14.690 -3.314 -0.936 1.00 90.69 154 PHE A N 1
ATOM 1264 C CA . PHE A 1 154 ? -16.064 -3.154 -0.451 1.00 90.69 154 PHE A CA 1
ATOM 1265 C C . PHE A 1 154 ? -17.025 -4.191 -1.039 1.00 90.69 154 PHE A C 1
ATOM 1267 O O . PHE A 1 154 ? -17.849 -4.744 -0.314 1.00 90.69 154 PHE A O 1
ATOM 1274 N N . GLU A 1 155 ? -16.912 -4.500 -2.330 1.00 93.81 155 GLU A N 1
ATOM 1275 C CA . GLU A 1 155 ? -17.713 -5.553 -2.965 1.00 93.81 155 GLU A CA 1
ATOM 1276 C C . GLU A 1 155 ? -17.428 -6.939 -2.359 1.00 93.81 155 GLU A C 1
ATOM 1278 O O . GLU A 1 155 ? -18.350 -7.737 -2.181 1.00 93.81 155 GLU A O 1
ATOM 1283 N N . ILE A 1 156 ? -16.171 -7.225 -2.006 1.00 94.19 156 ILE A N 1
ATOM 1284 C CA . ILE A 1 156 ? -15.791 -8.460 -1.307 1.00 94.19 156 ILE A CA 1
ATOM 1285 C C . ILE A 1 156 ? -16.331 -8.454 0.123 1.00 94.19 156 ILE A C 1
ATOM 1287 O O . ILE A 1 156 ? -17.016 -9.396 0.504 1.00 94.19 156 ILE A O 1
ATOM 1291 N N . ALA A 1 157 ? -16.115 -7.387 0.892 1.00 92.00 157 ALA A N 1
ATOM 1292 C CA . ALA A 1 157 ? -16.613 -7.282 2.264 1.00 92.00 157 ALA A CA 1
ATOM 1293 C C . ALA A 1 157 ? -18.131 -7.526 2.350 1.00 92.00 157 ALA A C 1
ATOM 1295 O O . ALA A 1 157 ? -18.582 -8.321 3.174 1.00 92.00 157 ALA A O 1
ATOM 1296 N N . LYS A 1 158 ? -18.909 -6.957 1.417 1.00 91.75 158 LYS A N 1
ATOM 1297 C CA . LYS A 1 158 ? -20.357 -7.199 1.319 1.00 91.75 158 LYS A CA 1
ATOM 1298 C C . LYS A 1 158 ? -20.708 -8.668 1.076 1.00 91.75 158 LYS A C 1
ATOM 1300 O O . LYS A 1 158 ? -21.674 -9.158 1.653 1.00 91.75 158 LYS A O 1
ATOM 1305 N N . ARG A 1 159 ? -19.940 -9.392 0.250 1.00 93.69 159 ARG A N 1
ATOM 1306 C CA . ARG A 1 159 ? -20.141 -10.842 0.040 1.00 93.69 159 ARG A CA 1
ATOM 1307 C C . ARG A 1 159 ? -19.890 -11.659 1.304 1.00 93.69 159 ARG A C 1
ATOM 1309 O O . ARG A 1 159 ? -20.554 -12.671 1.499 1.00 93.69 159 ARG A O 1
ATOM 1316 N N . HIS A 1 160 ? -18.987 -11.191 2.160 1.00 92.00 160 HIS A N 1
ATOM 1317 C CA . HIS A 1 160 ? -18.712 -11.770 3.478 1.00 92.00 160 HIS A CA 1
ATOM 1318 C C . HIS A 1 160 ? -19.683 -11.290 4.569 1.00 92.00 160 HIS A C 1
ATOM 1320 O O . HIS A 1 160 ? -19.502 -11.615 5.735 1.00 92.00 160 HIS A O 1
ATOM 1326 N N . GLY A 1 161 ? -20.735 -10.543 4.214 1.00 87.94 161 GLY A N 1
ATOM 1327 C CA . GLY A 1 161 ? -21.741 -10.066 5.168 1.00 87.94 161 GLY A CA 1
ATOM 1328 C C . GLY A 1 161 ? -21.302 -8.861 6.003 1.00 87.94 161 GLY A C 1
ATOM 1329 O O . GLY A 1 161 ? -21.971 -8.534 6.980 1.00 87.94 161 GLY A O 1
ATOM 1330 N N . LEU A 1 162 ? -20.208 -8.193 5.624 1.00 85.69 162 LEU A N 1
ATOM 1331 C CA . LEU A 1 162 ? -19.716 -6.985 6.278 1.00 85.69 162 LEU A CA 1
ATOM 1332 C C . LEU A 1 162 ? -20.123 -5.747 5.467 1.00 85.69 162 LEU A C 1
ATOM 1334 O O . LEU A 1 162 ? -19.573 -5.472 4.396 1.00 85.69 162 LEU A O 1
ATOM 1338 N N . GLU A 1 163 ? -21.089 -4.985 5.978 1.00 78.94 163 GLU A N 1
ATOM 1339 C CA . GLU A 1 163 ? -21.451 -3.683 5.415 1.00 78.94 163 GLU A CA 1
ATOM 1340 C C . GLU A 1 163 ? -20.497 -2.610 5.943 1.00 78.94 163 GLU A C 1
ATOM 1342 O O . GLU A 1 163 ? -20.512 -2.254 7.117 1.00 78.94 163 GLU A O 1
ATOM 1347 N N . LEU A 1 164 ? -19.635 -2.115 5.057 1.00 77.19 164 LEU A N 1
ATOM 1348 C CA . LEU A 1 164 ? -18.715 -1.019 5.341 1.00 77.19 164 LEU A CA 1
ATOM 1349 C C . LEU A 1 164 ? -19.325 0.295 4.848 1.00 77.19 164 LEU A C 1
ATOM 1351 O O . LEU A 1 164 ? -19.866 0.350 3.741 1.00 77.19 164 LEU A O 1
ATOM 1355 N N . GLU A 1 165 ? -19.198 1.360 5.637 1.00 69.00 165 GLU A N 1
ATOM 1356 C CA . GLU A 1 165 ? -19.570 2.706 5.200 1.00 69.00 165 GLU A CA 1
ATOM 1357 C C . GLU A 1 165 ? -18.684 3.142 4.021 1.00 69.00 165 GLU A C 1
ATOM 1359 O O . GLU A 1 165 ? -17.460 3.258 4.131 1.00 69.00 165 GLU A O 1
ATOM 1364 N N . GLU A 1 166 ? -19.304 3.359 2.856 1.00 64.06 166 GLU A N 1
ATOM 1365 C CA . GLU A 1 166 ? -18.590 3.740 1.629 1.00 64.06 166 GLU A CA 1
ATOM 1366 C C . GLU A 1 166 ? -18.165 5.216 1.631 1.00 64.06 166 GLU A C 1
ATOM 1368 O O . GLU A 1 166 ? -17.144 5.582 1.034 1.00 64.06 166 GLU A O 1
ATOM 1373 N N . GLU A 1 167 ? -18.935 6.067 2.313 1.00 56.47 167 GLU A N 1
ATOM 1374 C CA . GLU A 1 167 ? -18.622 7.476 2.510 1.00 56.47 167 GLU A CA 1
ATOM 1375 C C . GLU A 1 167 ? -17.805 7.631 3.789 1.00 56.47 167 GLU A C 1
ATOM 1377 O O . GLU A 1 167 ? -18.307 7.473 4.894 1.00 56.47 167 GLU A O 1
ATOM 1382 N N . ALA A 1 168 ? -16.522 7.965 3.654 1.00 48.88 168 ALA A N 1
ATOM 1383 C CA . ALA A 1 168 ? -15.744 8.367 4.815 1.00 48.88 168 ALA A CA 1
ATOM 1384 C C . ALA A 1 168 ? -16.321 9.684 5.363 1.00 48.88 168 ALA A C 1
ATOM 1386 O O . ALA A 1 168 ? -16.094 10.742 4.764 1.00 48.88 168 ALA A O 1
ATOM 1387 N N . GLU A 1 169 ? -17.011 9.648 6.507 1.00 39.81 169 GLU A N 1
ATOM 1388 C CA . GLU A 1 169 ? -17.341 10.842 7.294 1.00 39.81 169 GLU A CA 1
ATOM 1389 C C . GLU A 1 169 ? -16.064 11.425 7.916 1.00 39.81 169 GLU A C 1
ATOM 1391 O O . GLU A 1 169 ? -15.793 11.366 9.110 1.00 39.81 169 GLU A O 1
ATOM 1396 N N . TYR A 1 170 ? -15.222 12.009 7.072 1.00 40.25 170 TYR A N 1
ATOM 1397 C CA . TYR A 1 170 ? -14.088 12.814 7.491 1.00 40.25 170 TYR A CA 1
ATOM 1398 C C . TYR A 1 170 ? -14.201 14.160 6.795 1.00 40.25 170 TYR A C 1
ATOM 1400 O O . TYR A 1 170 ? -13.655 14.389 5.713 1.00 40.25 170 TYR A O 1
ATOM 1408 N N . GLY A 1 171 ? -14.942 15.076 7.422 1.00 42.75 171 GLY A N 1
ATOM 1409 C CA . GLY A 1 171 ? -15.065 16.450 6.948 1.00 42.75 171 GLY A CA 1
ATOM 1410 C C . GLY A 1 171 ? -13.690 17.047 6.634 1.00 42.75 171 GLY A C 1
ATOM 1411 O O . GLY A 1 171 ? -12.837 17.098 7.508 1.00 42.75 171 GLY A O 1
ATOM 1412 N N . ASN A 1 172 ? -13.466 17.474 5.385 1.00 35.22 172 ASN A N 1
ATOM 1413 C CA . ASN A 1 172 ? -12.301 18.203 4.838 1.00 35.22 172 ASN A CA 1
ATOM 1414 C C . ASN A 1 172 ? -10.857 17.783 5.237 1.00 35.22 172 ASN A C 1
ATOM 1416 O O . ASN A 1 172 ? -9.903 18.373 4.726 1.00 35.22 172 ASN A O 1
ATOM 1420 N N . ARG A 1 173 ? -10.636 16.774 6.085 1.00 45.16 173 ARG A N 1
ATOM 1421 C CA . ARG A 1 173 ? -9.323 16.342 6.590 1.00 45.16 173 ARG A CA 1
ATOM 1422 C C . ARG A 1 173 ? -9.014 14.961 6.031 1.00 45.16 173 ARG A C 1
ATOM 1424 O O . ARG A 1 173 ? -9.346 13.942 6.615 1.00 45.16 173 ARG A O 1
ATOM 1431 N N . LYS A 1 174 ? -8.389 14.955 4.854 1.00 43.19 174 LYS A N 1
ATOM 1432 C CA . LYS A 1 174 ? -8.202 13.763 4.010 1.00 43.19 174 LYS A CA 1
ATOM 1433 C C . LYS A 1 174 ? -7.156 12.742 4.482 1.00 43.19 174 LYS A C 1
ATOM 1435 O O . LYS A 1 174 ? -7.014 11.722 3.823 1.00 43.19 174 LYS A O 1
ATOM 1440 N N . TYR A 1 175 ? -6.419 13.001 5.558 1.00 45.84 175 TYR A N 1
ATOM 1441 C CA . TYR A 1 175 ? -5.501 12.046 6.186 1.00 45.84 175 TYR A CA 1
ATOM 1442 C C . TYR A 1 175 ? -4.982 12.700 7.472 1.00 45.84 175 TYR A C 1
ATOM 1444 O O . TYR A 1 175 ? -4.421 13.793 7.398 1.00 45.84 175 TYR A O 1
ATOM 1452 N N . LEU A 1 176 ? -5.203 12.090 8.631 1.00 49.59 176 LEU A N 1
ATOM 1453 C CA . LEU A 1 176 ? -4.514 12.449 9.872 1.00 49.59 176 LEU A CA 1
ATOM 1454 C C . LEU A 1 176 ? -3.509 11.329 10.138 1.00 49.59 176 LEU A C 1
ATOM 1456 O O . LEU A 1 176 ? -3.852 10.157 9.983 1.00 49.59 176 LEU A O 1
ATOM 1460 N N . GLU A 1 177 ? -2.264 11.665 10.471 1.00 52.38 177 GLU A N 1
ATOM 1461 C CA . GLU A 1 177 ? -1.288 10.640 10.851 1.00 52.38 177 GLU A CA 1
ATOM 1462 C C . GLU A 1 177 ? -1.788 9.906 12.114 1.00 52.38 177 GLU A C 1
ATOM 1464 O O . GLU A 1 177 ? -2.542 10.479 12.903 1.00 52.38 177 GLU A O 1
ATOM 1469 N N . LYS A 1 178 ? -1.377 8.645 12.346 1.00 53.41 178 LYS A N 1
ATOM 1470 C CA . LYS A 1 178 ? -1.780 7.846 13.535 1.00 53.41 178 LYS A CA 1
ATOM 1471 C C . LYS A 1 178 ? -1.661 8.667 14.832 1.00 53.41 178 LYS A C 1
ATOM 1473 O O . LYS A 1 178 ? -2.521 8.579 15.704 1.00 53.41 178 LYS A O 1
ATOM 1478 N N . GLN A 1 179 ? -0.641 9.526 14.924 1.00 47.53 179 GLN A N 1
ATOM 1479 C CA . GLN A 1 179 ? -0.422 10.426 16.061 1.00 47.53 179 GLN A CA 1
ATOM 1480 C C . GLN A 1 179 ? -1.488 11.517 16.214 1.00 47.53 179 GLN A C 1
ATOM 1482 O O . GLN A 1 179 ? -1.905 11.801 17.333 1.00 47.53 179 GLN A O 1
ATOM 1487 N N . ASP A 1 180 ? -1.966 12.099 15.118 1.00 61.81 180 ASP A N 1
ATOM 1488 C CA . ASP A 1 180 ? -3.009 13.124 15.154 1.00 61.81 180 ASP A CA 1
ATOM 1489 C C . ASP A 1 180 ? -4.357 12.535 15.582 1.00 61.81 180 ASP A C 1
ATOM 1491 O O . ASP A 1 180 ? -5.108 13.171 16.325 1.00 61.81 180 ASP A O 1
ATOM 1495 N N . PHE A 1 181 ? -4.652 11.303 15.151 1.00 62.75 181 PHE A N 1
ATOM 1496 C CA . PHE A 1 181 ? -5.843 10.579 15.592 1.00 62.75 181 PHE A CA 1
ATOM 1497 C C . PHE A 1 181 ? -5.778 10.262 17.092 1.00 62.75 181 PHE A C 1
ATOM 1499 O O . PHE A 1 181 ? -6.725 10.545 17.828 1.00 62.75 181 PHE A O 1
ATOM 1506 N N . ILE A 1 182 ? -4.631 9.761 17.567 1.00 69.44 182 ILE A N 1
ATOM 1507 C CA . ILE A 1 182 ? -4.389 9.521 18.997 1.00 69.44 182 ILE A CA 1
ATOM 1508 C C . ILE A 1 182 ? -4.559 10.820 19.793 1.00 69.44 182 ILE A C 1
ATOM 1510 O O . ILE A 1 182 ? -5.245 10.826 20.813 1.00 69.44 182 ILE A O 1
ATOM 1514 N N . LEU A 1 183 ? -3.988 11.930 19.318 1.00 75.69 183 LEU A N 1
ATOM 1515 C CA . LEU A 1 183 ? -4.070 13.220 19.998 1.00 75.69 183 LEU A CA 1
ATOM 1516 C C . LEU A 1 183 ? -5.510 13.746 20.066 1.00 75.69 183 LEU A C 1
ATOM 1518 O O . LEU A 1 183 ? -5.910 14.309 21.085 1.00 75.69 183 LEU A O 1
ATOM 1522 N N . ALA A 1 184 ? -6.295 13.568 19.000 1.00 77.38 184 ALA A N 1
ATOM 1523 C CA . ALA A 1 184 ? -7.705 13.941 18.987 1.00 77.38 184 ALA A CA 1
ATOM 1524 C C . ALA A 1 184 ? -8.513 13.117 20.004 1.00 77.38 184 ALA A C 1
ATOM 1526 O O . ALA A 1 184 ? -9.204 13.708 20.835 1.00 77.38 184 ALA A O 1
ATOM 1527 N N . LYS A 1 185 ? -8.349 11.783 20.014 1.00 79.25 185 LYS A N 1
ATOM 1528 C CA . LYS A 1 185 ? -9.048 10.901 20.965 1.00 79.25 185 LYS A CA 1
ATOM 1529 C C . LYS A 1 185 ? -8.638 11.189 22.413 1.00 79.25 185 LYS A C 1
ATOM 1531 O O . LYS A 1 185 ? -9.485 11.241 23.300 1.00 79.25 185 LYS A O 1
ATOM 1536 N N . GLN A 1 186 ? -7.351 11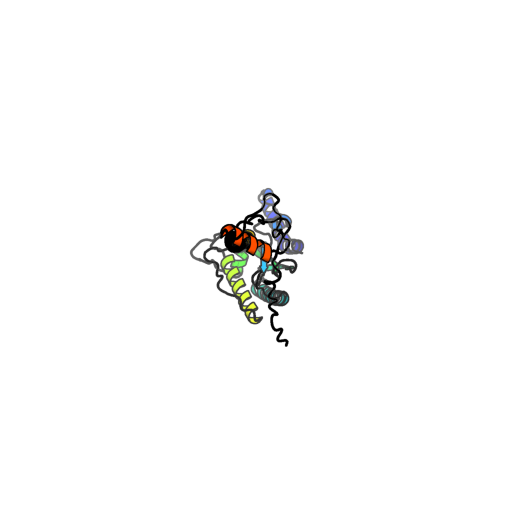.448 22.660 1.00 78.50 186 GLN A N 1
ATOM 1537 C CA . GLN A 1 186 ? -6.865 11.847 23.984 1.00 78.50 186 GLN A CA 1
ATOM 1538 C C . GLN A 1 186 ? -7.487 13.169 24.440 1.00 78.50 186 GLN A C 1
ATOM 1540 O O . GLN A 1 186 ? -7.910 13.268 25.587 1.00 78.50 186 GLN A O 1
ATOM 1545 N N . LYS A 1 187 ? -7.592 14.176 23.563 1.00 86.88 187 LYS A N 1
ATOM 1546 C CA . LYS A 1 187 ? -8.244 15.455 23.900 1.00 86.88 187 LYS A CA 1
ATOM 1547 C C . LYS A 1 187 ? -9.713 15.281 24.266 1.00 86.88 187 LYS A C 1
ATOM 1549 O O . LYS A 1 187 ? -10.172 15.909 25.214 1.00 86.88 187 LYS A O 1
ATOM 1554 N N . GLU A 1 188 ? -10.430 14.435 23.538 1.00 87.88 188 GLU A N 1
ATOM 1555 C CA . GLU A 1 188 ? -11.826 14.123 23.838 1.00 87.88 188 GLU A CA 1
ATOM 1556 C C . GLU A 1 188 ? -11.966 13.412 25.193 1.00 87.88 188 GLU A C 1
ATOM 1558 O O . GLU A 1 188 ? -12.779 13.817 26.024 1.00 87.88 188 GLU A O 1
ATOM 1563 N N . GLN A 1 189 ? -11.104 12.429 25.476 1.00 89.00 189 GLN A N 1
ATOM 1564 C CA . GLN A 1 189 ? -11.053 11.770 26.785 1.00 89.00 189 GLN A CA 1
ATOM 1565 C C . GLN A 1 189 ? -10.719 12.747 27.918 1.00 89.00 189 GLN A C 1
ATOM 1567 O O . GLN A 1 189 ? -11.365 12.702 28.965 1.00 89.00 189 GLN A O 1
ATOM 1572 N N . PHE A 1 190 ? -9.761 13.655 27.710 1.00 90.38 190 PHE A N 1
ATOM 1573 C CA . PHE A 1 190 ? -9.440 14.714 28.669 1.00 90.38 190 PHE A CA 1
ATOM 1574 C C . PHE A 1 190 ? -10.638 15.634 28.915 1.00 90.38 190 PHE A C 1
ATOM 1576 O O . PHE A 1 190 ? -10.915 15.958 30.065 1.00 90.38 190 PHE A O 1
ATOM 1583 N N . ALA A 1 191 ? -11.383 16.016 27.875 1.00 90.88 191 ALA A N 1
ATOM 1584 C CA . ALA A 1 191 ? -12.579 16.843 28.023 1.00 90.88 191 ALA A CA 1
ATOM 1585 C C . ALA A 1 191 ? -13.687 16.121 28.811 1.00 90.88 191 ALA A C 1
ATOM 1587 O O . ALA A 1 191 ? -14.292 16.708 29.709 1.00 90.88 191 ALA A O 1
ATOM 1588 N N . ALA A 1 192 ? -13.912 14.833 28.538 1.00 90.25 192 ALA A N 1
ATOM 1589 C CA . ALA A 1 192 ? -14.874 14.022 29.282 1.00 90.25 192 ALA A CA 1
ATOM 1590 C C . ALA A 1 192 ? -14.466 13.838 30.756 1.00 90.25 192 ALA A C 1
ATOM 1592 O O . ALA A 1 192 ? -15.311 13.899 31.651 1.00 90.25 192 ALA A O 1
ATOM 1593 N N . GLN A 1 193 ? -13.172 13.635 31.025 1.00 89.06 193 GLN A N 1
ATOM 1594 C CA . GLN A 1 193 ? -12.645 13.576 32.390 1.00 89.06 193 GLN A CA 1
ATOM 1595 C C . GLN A 1 193 ? -12.764 14.923 33.105 1.00 89.06 193 GLN A C 1
ATOM 1597 O O . GLN A 1 193 ? -13.160 14.939 34.267 1.00 89.06 193 GLN A O 1
ATOM 1602 N N . GLN A 1 194 ? -12.498 16.034 32.415 1.00 89.94 194 GLN A N 1
ATOM 1603 C CA . GLN A 1 194 ? -12.651 17.375 32.975 1.00 89.94 194 GLN A CA 1
ATOM 1604 C C . GLN A 1 194 ? -14.104 17.644 33.371 1.00 89.94 194 GLN A C 1
ATOM 1606 O O . GLN A 1 194 ? -14.354 18.053 34.496 1.00 89.94 194 GLN A O 1
ATOM 1611 N N . SER A 1 195 ? -15.070 17.306 32.511 1.00 89.31 195 SER A N 1
ATOM 1612 C CA . SER A 1 195 ? -16.493 17.469 32.832 1.00 89.31 195 SER A CA 1
ATOM 1613 C C . SER A 1 195 ? -16.923 16.648 34.054 1.00 89.31 195 SER A C 1
ATOM 1615 O O . SER A 1 195 ? -17.697 17.143 34.871 1.00 89.31 195 SER A O 1
ATOM 1617 N N . LYS A 1 196 ? -16.412 15.417 34.214 1.00 91.75 196 LYS A N 1
ATOM 1618 C CA . LYS A 1 196 ? -16.658 14.610 35.423 1.00 91.75 196 LYS A CA 1
ATOM 1619 C C . LYS A 1 196 ? -16.027 15.228 36.668 1.00 91.75 196 LYS A C 1
ATOM 1621 O O . LYS A 1 196 ? -16.601 15.132 37.749 1.00 91.75 196 LYS A O 1
ATOM 1626 N N . LEU A 1 197 ? -14.843 15.822 36.524 1.00 91.44 197 LEU A N 1
ATOM 1627 C CA . LEU A 1 197 ? -14.143 16.487 37.617 1.00 91.44 197 LEU A CA 1
ATOM 1628 C C . LEU A 1 197 ? -14.925 17.723 38.068 1.00 91.44 197 LEU A C 1
ATOM 1630 O O . LEU A 1 197 ? -15.185 17.854 39.258 1.00 91.44 197 LEU A O 1
ATOM 1634 N N . ASP A 1 198 ? -15.399 18.537 37.125 1.00 91.94 198 ASP A N 1
ATOM 1635 C CA . ASP A 1 198 ? -16.222 19.718 37.399 1.00 91.94 198 ASP A CA 1
ATOM 1636 C C . ASP A 1 198 ? -17.541 19.340 38.104 1.00 91.94 198 ASP A C 1
ATOM 1638 O O . ASP A 1 198 ? -17.932 19.979 39.082 1.00 91.94 198 ASP A O 1
ATOM 1642 N N . GLU A 1 199 ? -18.202 18.256 37.672 1.00 92.06 199 GLU A N 1
ATOM 1643 C CA . GLU A 1 199 ? -19.406 17.732 38.338 1.00 92.06 199 GLU A CA 1
ATOM 1644 C C . GLU A 1 199 ? -19.111 17.284 39.779 1.00 92.06 199 GLU A C 1
ATOM 1646 O O . GLU A 1 199 ? -19.887 17.554 40.700 1.00 92.06 199 GLU A O 1
ATOM 1651 N N . LEU A 1 200 ? -17.986 16.599 39.996 1.00 90.75 200 LEU A N 1
ATOM 1652 C CA . LEU A 1 200 ? -17.595 16.136 41.323 1.00 90.75 200 LEU A CA 1
ATOM 1653 C C . LEU A 1 200 ? -17.212 17.309 42.235 1.00 90.75 200 LEU A C 1
ATOM 1655 O O . LEU A 1 200 ? -17.581 17.305 43.406 1.00 90.75 200 LEU A O 1
ATOM 1659 N N . THR A 1 201 ? -16.533 18.328 41.703 1.00 91.00 201 THR A N 1
ATOM 1660 C CA . THR A 1 201 ? -16.222 19.569 42.423 1.00 91.00 201 THR A CA 1
ATOM 1661 C C . THR A 1 201 ? -17.494 20.291 42.858 1.00 91.00 201 THR A C 1
ATOM 1663 O O . THR A 1 20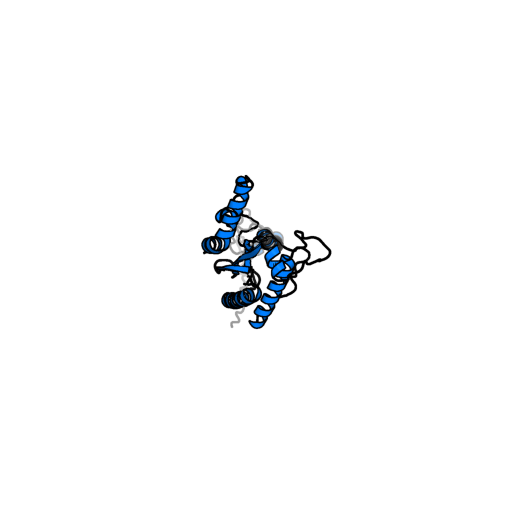1 ? -17.564 20.737 44.003 1.00 91.00 201 THR A O 1
ATOM 1666 N N . LEU A 1 202 ? -18.523 20.344 42.003 1.00 92.00 202 LEU A N 1
ATOM 1667 C CA . LEU A 1 202 ? -19.825 20.903 42.374 1.00 92.00 202 LEU A CA 1
ATOM 1668 C C . LEU A 1 202 ? -20.453 20.123 43.541 1.00 92.00 202 LEU A C 1
ATOM 1670 O O . LEU A 1 202 ? -20.852 20.719 44.535 1.00 92.00 202 LEU A O 1
ATOM 1674 N N . LYS A 1 203 ? -20.453 18.785 43.471 1.00 89.25 203 LYS A N 1
ATOM 1675 C CA . LYS A 1 203 ? -20.990 17.926 44.543 1.00 89.25 203 LYS A CA 1
ATOM 1676 C C . LYS A 1 203 ? -20.238 18.082 45.863 1.00 89.25 203 LYS A C 1
ATOM 1678 O O . LYS A 1 203 ? -20.863 18.045 46.918 1.00 89.25 203 LYS A O 1
ATOM 1683 N N . VAL A 1 204 ? -18.914 18.243 45.821 1.00 90.94 204 VAL A N 1
ATOM 1684 C CA . VAL A 1 204 ? -18.112 18.509 47.026 1.00 90.94 204 VAL A CA 1
ATOM 1685 C C . VAL A 1 204 ? -18.497 19.858 47.629 1.00 90.94 204 VAL A C 1
ATOM 1687 O O . VAL A 1 204 ? -18.723 19.920 48.832 1.00 90.94 204 VAL A O 1
ATOM 1690 N N . SER A 1 205 ? -18.670 20.898 46.811 1.00 87.06 205 SER A N 1
ATOM 1691 C CA . SER A 1 205 ? -19.123 22.212 47.286 1.00 87.06 205 SER A CA 1
ATOM 1692 C C . SER A 1 205 ? -20.532 22.161 47.900 1.00 87.06 205 SER A C 1
ATOM 1694 O O . SER A 1 205 ? -20.768 22.720 48.973 1.00 87.06 205 SER A O 1
ATOM 1696 N N . ASP A 1 206 ? -21.460 21.421 47.288 1.00 87.12 206 ASP A N 1
ATOM 1697 C CA . ASP A 1 206 ? -22.798 21.195 47.848 1.00 87.12 206 ASP A CA 1
ATOM 1698 C C . ASP A 1 206 ? -22.726 20.432 49.185 1.00 87.12 206 ASP A C 1
ATOM 1700 O O . ASP A 1 206 ? -23.439 20.749 50.136 1.00 87.12 206 ASP A O 1
ATOM 1704 N N . MET A 1 207 ? -21.831 19.448 49.306 1.00 84.31 207 MET A N 1
ATOM 1705 C CA . MET A 1 207 ? -21.603 18.742 50.570 1.00 84.31 207 MET A CA 1
ATOM 1706 C C . MET A 1 207 ? -20.983 19.641 51.646 1.00 84.31 207 MET A C 1
ATOM 1708 O O . MET A 1 207 ? -21.382 19.542 52.805 1.00 84.31 207 MET A O 1
ATOM 1712 N N . GLU A 1 208 ? -20.038 20.513 51.292 1.00 82.25 208 GLU A N 1
ATOM 1713 C CA . GLU A 1 208 ? -19.425 21.482 52.211 1.00 82.25 208 GLU A CA 1
ATOM 1714 C C . GLU A 1 208 ? -20.464 22.469 52.755 1.00 82.25 208 GLU A C 1
ATOM 1716 O O . GLU A 1 208 ? -20.547 22.667 53.966 1.00 82.25 208 GLU A O 1
ATOM 1721 N N . THR A 1 209 ? -21.328 23.012 51.894 1.00 80.38 209 THR A N 1
ATOM 1722 C CA . THR A 1 209 ? -22.414 23.905 52.334 1.00 80.38 209 THR A CA 1
ATOM 1723 C C . THR A 1 209 ? -23.444 23.184 53.205 1.00 80.38 209 THR A C 1
ATOM 1725 O O . THR A 1 209 ? -23.930 23.746 54.187 1.00 80.38 209 THR A O 1
ATOM 1728 N N . LEU A 1 210 ? -23.768 21.920 52.912 1.00 79.06 210 LEU A N 1
ATOM 1729 C CA . LEU A 1 210 ? -24.609 21.103 53.792 1.00 79.06 210 LEU A CA 1
ATOM 1730 C C . LEU A 1 210 ? -23.940 20.850 55.151 1.00 79.06 210 LEU A C 1
ATOM 1732 O O . LEU A 1 210 ? -24.614 20.934 56.175 1.00 79.06 210 LEU A O 1
ATOM 1736 N N . LEU A 1 211 ? -22.632 20.584 55.185 1.00 74.19 211 LEU A N 1
ATOM 1737 C CA . LEU A 1 211 ? -21.865 20.426 56.425 1.00 74.19 211 LEU A CA 1
ATOM 1738 C C . LEU A 1 211 ? -21.852 21.712 57.258 1.00 74.19 211 LEU A C 1
ATOM 1740 O O . LEU A 1 211 ? -22.068 21.641 58.466 1.00 74.19 211 LEU A O 1
ATOM 1744 N N . GLU A 1 212 ? -21.671 22.879 56.636 1.00 71.06 212 GLU A N 1
ATOM 1745 C CA . GLU A 1 212 ? -21.770 24.174 57.323 1.00 71.06 212 GLU A CA 1
ATOM 1746 C C . GLU A 1 212 ? -23.179 24.424 57.879 1.00 71.06 212 GLU A C 1
ATOM 1748 O O . GLU A 1 212 ? -23.322 24.879 59.012 1.00 71.06 212 GLU A O 1
ATOM 1753 N N . ASN A 1 213 ? -24.226 24.058 57.133 1.00 64.19 213 ASN A N 1
ATOM 1754 C CA . ASN A 1 213 ? -25.616 24.220 57.570 1.00 64.19 213 ASN A CA 1
ATOM 1755 C C . ASN A 1 213 ? -26.037 23.234 58.677 1.00 64.19 213 ASN A C 1
ATOM 1757 O O . ASN A 1 213 ? -26.941 23.536 59.456 1.00 64.19 213 ASN A O 1
ATOM 1761 N N . VAL A 1 214 ? -25.413 22.053 58.754 1.00 62.62 214 VAL A N 1
ATOM 1762 C CA . VAL A 1 214 ? -25.679 21.042 59.798 1.00 62.62 214 VAL A CA 1
ATOM 1763 C C . VAL A 1 214 ? -24.796 21.258 61.032 1.00 62.62 214 VAL A C 1
ATOM 1765 O O . VAL A 1 214 ? -25.184 20.896 62.145 1.00 62.62 214 VAL A O 1
ATOM 1768 N N . SER A 1 215 ? -23.631 21.888 60.870 1.00 52.66 215 SER A N 1
ATOM 1769 C CA . SER A 1 215 ? -22.730 22.231 61.967 1.00 52.66 215 SER A CA 1
ATOM 1770 C C . SER A 1 215 ? -23.241 23.454 62.736 1.00 52.66 215 SER A C 1
ATOM 1772 O O . SER A 1 215 ? -22.680 24.547 62.654 1.00 52.66 215 SER A O 1
ATOM 1774 N N . ALA A 1 216 ? -24.273 23.266 63.563 1.00 56.88 216 ALA A N 1
ATOM 1775 C CA . ALA A 1 216 ? -24.506 24.174 64.682 1.00 56.88 216 ALA A CA 1
ATOM 1776 C C . ALA A 1 216 ? -23.209 24.267 65.515 1.00 56.88 216 ALA A C 1
ATOM 1778 O O . ALA A 1 216 ? -22.545 23.240 65.703 1.00 56.88 216 ALA A O 1
ATOM 1779 N N . PRO A 1 217 ? -22.810 25.460 66.001 1.00 46.78 217 PRO A N 1
ATOM 1780 C CA . PRO A 1 217 ? -21.606 25.589 66.809 1.00 46.78 217 PRO A CA 1
ATOM 1781 C C . PRO A 1 217 ? -21.716 24.601 67.964 1.00 46.78 217 PRO A C 1
ATOM 1783 O O . PRO A 1 217 ? -22.719 24.605 68.676 1.00 46.78 217 PRO A O 1
ATOM 1786 N N . ALA A 1 218 ? -20.717 23.732 68.122 1.00 51.06 218 ALA A N 1
ATOM 1787 C CA . ALA A 1 218 ? -20.639 22.842 69.266 1.00 51.06 218 ALA A CA 1
ATOM 1788 C C . ALA A 1 218 ? -20.581 23.714 70.527 1.00 51.06 218 ALA A C 1
ATOM 1790 O O . ALA A 1 218 ? -19.519 24.190 70.931 1.00 51.06 218 ALA A O 1
ATOM 1791 N N . THR A 1 219 ? -21.742 23.989 71.120 1.00 51.31 219 THR A N 1
ATOM 1792 C CA . THR A 1 219 ? -21.838 24.619 72.426 1.00 51.31 219 THR A CA 1
ATOM 1793 C C . THR A 1 219 ? -21.200 23.647 73.393 1.00 51.31 219 THR A C 1
ATOM 1795 O O . THR A 1 219 ? -21.716 22.547 73.603 1.00 51.31 219 THR A O 1
ATOM 1798 N N . LEU A 1 220 ? -20.042 24.037 73.927 1.00 57.62 220 LEU A N 1
ATOM 1799 C CA . LEU A 1 220 ? -19.409 23.340 75.036 1.00 57.62 220 LEU A CA 1
ATOM 1800 C C . LEU A 1 220 ? -20.486 23.037 76.090 1.00 57.62 220 LEU A C 1
ATOM 1802 O O . LEU A 1 220 ? -21.281 23.929 76.401 1.00 57.62 220 LEU A O 1
ATOM 1806 N N . PRO A 1 221 ? -20.547 21.800 76.606 1.00 56.50 221 PRO A N 1
ATOM 1807 C CA . PRO A 1 221 ? -21.599 21.404 77.526 1.00 56.50 221 PRO A CA 1
ATOM 1808 C C . PRO A 1 221 ? -21.581 22.317 78.756 1.00 56.50 221 PRO A C 1
ATOM 1810 O O . PRO A 1 221 ? -20.533 22.494 79.378 1.00 56.50 221 PRO A O 1
ATOM 1813 N N . ALA A 1 222 ? -22.735 22.880 79.133 1.00 61.59 222 ALA A N 1
ATOM 1814 C CA . ALA A 1 222 ? -22.865 23.667 80.365 1.00 61.59 222 ALA A CA 1
ATOM 1815 C C . ALA A 1 222 ? -22.406 22.910 81.620 1.00 61.59 222 ALA A C 1
ATOM 1817 O O . ALA A 1 222 ? -22.029 23.541 82.611 1.00 61.59 222 ALA A O 1
ATOM 1818 N N . PHE A 1 223 ? -22.452 21.574 81.582 1.00 67.44 223 PHE A N 1
ATOM 1819 C CA . PHE A 1 223 ? -22.018 20.709 82.666 1.00 67.44 223 PHE A CA 1
ATOM 1820 C C . PHE A 1 223 ? -21.095 19.604 82.143 1.00 67.44 223 PHE A C 1
ATOM 1822 O O . PHE A 1 223 ? -21.480 18.830 81.272 1.00 67.44 223 PHE A O 1
ATOM 1829 N N . ALA A 1 224 ? -19.877 19.528 82.675 1.00 67.38 224 ALA A N 1
ATOM 1830 C CA . ALA A 1 224 ? -18.837 18.607 82.214 1.00 67.38 224 ALA A CA 1
ATOM 1831 C C . ALA A 1 224 ? -19.051 17.154 82.682 1.00 67.38 224 ALA A C 1
ATOM 1833 O O . ALA A 1 224 ? -18.409 16.241 82.168 1.00 67.38 224 ALA A O 1
ATOM 1834 N N . ASP A 1 225 ? -19.926 16.933 83.666 1.00 70.31 225 ASP A N 1
ATOM 1835 C CA . ASP A 1 225 ? -20.222 15.625 84.258 1.00 70.31 225 ASP A CA 1
ATOM 1836 C C . ASP A 1 225 ? -21.457 14.932 83.657 1.00 70.31 225 ASP A C 1
ATOM 1838 O O . ASP A 1 225 ? -21.770 13.797 84.027 1.00 70.31 225 ASP A O 1
ATOM 1842 N N . VAL A 1 226 ? -22.142 15.573 82.704 1.00 69.25 226 VAL A N 1
ATOM 1843 C CA . VAL A 1 226 ? -23.282 14.991 81.989 1.00 69.25 226 VAL A CA 1
ATOM 1844 C C . VAL A 1 226 ? -22.790 14.321 80.705 1.00 69.25 226 VAL A C 1
ATOM 1846 O O . VAL A 1 226 ? -22.399 14.986 79.755 1.00 69.25 226 VAL A O 1
ATOM 1849 N N . ALA A 1 227 ? -22.804 12.986 80.679 1.00 67.31 227 ALA A N 1
ATOM 1850 C CA . ALA A 1 227 ? -22.349 12.201 79.525 1.00 67.31 227 ALA A CA 1
ATOM 1851 C C . ALA A 1 227 ? -23.451 11.922 78.483 1.00 67.31 227 ALA A C 1
ATOM 1853 O O . ALA A 1 227 ? -23.147 11.484 77.376 1.00 67.31 227 ALA A O 1
ATOM 1854 N N . ASP A 1 228 ? -24.721 12.143 78.835 1.00 74.94 228 ASP A N 1
ATOM 1855 C CA . ASP A 1 228 ? -25.861 11.926 77.940 1.00 74.94 228 ASP A CA 1
ATOM 1856 C C . ASP A 1 228 ? -26.064 13.153 77.020 1.00 74.94 228 ASP A C 1
ATOM 1858 O O . ASP A 1 228 ? -26.264 14.266 77.530 1.00 74.94 228 ASP A O 1
ATOM 1862 N N . PRO A 1 229 ? -26.022 12.989 75.683 1.00 69.44 229 PRO A N 1
ATOM 1863 C CA . PRO A 1 229 ? -26.162 14.095 74.737 1.00 69.44 229 PRO A CA 1
ATOM 1864 C C . PRO A 1 229 ? -27.517 14.811 74.803 1.00 69.44 229 PRO A C 1
ATOM 1866 O O . PRO A 1 229 ? -27.555 16.042 74.743 1.00 69.44 229 PRO A O 1
ATOM 1869 N N . GLU A 1 230 ? -28.625 14.076 74.959 1.00 70.38 230 GLU A N 1
ATOM 1870 C CA . GLU A 1 230 ? -29.968 14.676 75.007 1.00 70.38 230 GLU A CA 1
ATOM 1871 C C . GLU A 1 230 ? -30.138 15.500 76.285 1.00 70.38 230 GLU A C 1
ATOM 1873 O O . GLU A 1 230 ? -30.668 16.616 76.269 1.00 70.38 230 GLU A O 1
ATOM 1878 N N . LEU A 1 231 ? -29.620 14.980 77.401 1.00 70.25 231 LEU A N 1
ATOM 1879 C CA . LEU A 1 231 ? -29.669 15.665 78.690 1.00 70.25 231 LEU A CA 1
ATOM 1880 C C . LEU A 1 231 ? -28.795 16.927 78.698 1.00 70.25 231 LEU A C 1
ATOM 1882 O O . LEU A 1 231 ? -29.186 17.949 79.264 1.00 70.25 231 LEU A O 1
ATOM 1886 N N . THR A 1 232 ? -27.641 16.874 78.033 1.00 70.19 232 THR A N 1
ATOM 1887 C CA . THR A 1 232 ? -26.736 18.018 77.859 1.00 70.19 232 THR A CA 1
ATOM 1888 C C . THR A 1 232 ? -27.416 19.146 77.085 1.00 70.19 232 THR A C 1
ATOM 1890 O O . THR A 1 232 ? -27.382 20.302 77.514 1.00 70.19 232 THR A O 1
ATOM 1893 N N . GLN A 1 233 ? -28.091 18.812 75.982 1.00 71.44 233 GLN A N 1
ATOM 1894 C CA . GLN A 1 233 ? -28.807 19.784 75.156 1.00 71.44 233 GLN A CA 1
ATOM 1895 C C . GLN A 1 233 ? -29.991 20.411 75.908 1.00 71.44 233 GLN A C 1
ATOM 1897 O O . GLN A 1 233 ? -30.162 21.632 75.891 1.00 71.44 233 GLN A O 1
ATOM 1902 N N . ALA A 1 234 ? -30.771 19.603 76.633 1.00 72.75 234 ALA A N 1
ATOM 1903 C CA . ALA A 1 234 ? -31.882 20.092 77.449 1.00 72.75 234 ALA A CA 1
ATOM 1904 C C . ALA A 1 234 ? -31.414 21.014 78.592 1.00 72.75 234 ALA A C 1
ATOM 1906 O O . ALA A 1 234 ? -32.052 22.033 78.873 1.00 72.75 234 ALA A O 1
ATOM 1907 N N . ALA A 1 235 ? -30.289 20.688 79.239 1.00 71.81 235 ALA A N 1
ATOM 1908 C CA . ALA A 1 235 ? -29.702 21.506 80.297 1.00 71.81 235 ALA A CA 1
ATOM 1909 C C . ALA A 1 235 ? -29.171 22.851 79.770 1.00 71.81 235 ALA A C 1
ATOM 1911 O O . ALA A 1 235 ? -29.393 23.881 80.410 1.00 71.81 235 ALA A O 1
ATOM 1912 N N . GLN A 1 236 ? -28.526 22.850 78.598 1.00 71.81 236 GLN A N 1
ATOM 1913 C CA . GLN A 1 236 ? -28.060 24.062 77.918 1.00 71.81 236 GLN A CA 1
ATOM 1914 C C . GLN A 1 236 ? -29.234 24.991 77.576 1.00 71.81 236 GLN A C 1
ATOM 1916 O O . GLN A 1 236 ? -29.231 26.159 77.970 1.00 71.81 236 GLN A O 1
ATOM 1921 N N . TRP A 1 237 ? -30.283 24.454 76.942 1.00 78.75 237 TRP A N 1
ATOM 1922 C CA . TRP A 1 237 ? -31.497 25.207 76.613 1.00 78.75 237 TRP A CA 1
ATOM 1923 C C . TRP A 1 237 ? -32.143 25.821 77.862 1.00 78.75 237 TRP A C 1
ATOM 1925 O O . TRP A 1 237 ? -32.513 26.993 77.879 1.00 78.75 237 TRP A O 1
ATOM 1935 N N . ALA A 1 238 ? -32.230 25.061 78.954 1.00 73.56 238 ALA A N 1
ATOM 1936 C CA . ALA A 1 238 ? -32.803 25.550 80.202 1.00 73.56 238 ALA A CA 1
ATOM 1937 C C . ALA A 1 238 ? -31.977 26.677 80.854 1.00 73.56 238 ALA A C 1
ATOM 1939 O O . ALA A 1 238 ? -32.559 27.528 81.526 1.00 73.56 238 ALA A O 1
ATOM 1940 N N . ILE A 1 239 ? -30.654 26.725 80.657 1.00 72.06 239 ILE A N 1
ATOM 1941 C CA . ILE A 1 239 ? -29.825 27.863 81.090 1.00 72.06 239 ILE A CA 1
ATOM 1942 C C . ILE A 1 239 ? -30.089 29.092 80.220 1.00 72.06 239 ILE A C 1
ATOM 1944 O O . ILE A 1 239 ? -30.258 30.186 80.755 1.00 72.06 239 ILE A O 1
ATOM 1948 N N . GLU A 1 240 ? -30.172 28.921 78.901 1.00 74.19 240 GLU A N 1
ATOM 1949 C CA . GLU A 1 240 ? -30.459 30.014 77.961 1.00 74.19 240 GLU A CA 1
ATOM 1950 C C . GLU A 1 240 ? -31.829 30.653 78.216 1.00 74.19 240 GLU A C 1
ATOM 1952 O O . GLU A 1 240 ? -31.968 31.873 78.159 1.00 74.19 240 GLU A O 1
ATOM 1957 N N . GLN A 1 241 ? -32.828 29.846 78.579 1.00 75.88 241 GLN A N 1
ATOM 1958 C CA . GLN A 1 241 ? -34.149 30.330 78.991 1.00 75.88 241 GLN A CA 1
ATOM 1959 C C . GLN A 1 241 ? -34.186 30.868 80.436 1.00 75.88 241 GLN A C 1
ATOM 1961 O O . GLN A 1 241 ? -35.231 31.314 80.910 1.00 75.88 241 GLN A O 1
ATOM 1966 N N . GLY A 1 242 ? -33.066 30.815 81.165 1.00 73.56 242 GLY A N 1
ATOM 1967 C CA . GLY A 1 242 ? -32.947 31.299 82.542 1.00 73.56 242 GLY A CA 1
ATOM 1968 C C . GLY A 1 242 ? -33.594 30.403 83.605 1.00 73.56 242 GLY A C 1
ATOM 1969 O O . GLY A 1 242 ? -33.702 30.812 84.761 1.00 73.56 242 GLY A O 1
ATOM 1970 N N . TYR A 1 243 ? -34.017 29.186 83.250 1.00 72.62 243 TYR A N 1
ATOM 1971 C CA . TYR A 1 243 ? -34.580 28.203 84.183 1.00 72.62 243 TYR A CA 1
ATOM 1972 C C . TYR A 1 243 ? -33.513 27.518 85.046 1.00 72.62 243 TYR A C 1
ATOM 1974 O O . TYR A 1 243 ? -33.806 27.085 86.162 1.00 72.62 243 TYR A O 1
ATOM 1982 N N . LEU A 1 244 ? -32.282 27.416 84.542 1.00 70.00 244 LEU A N 1
ATOM 1983 C CA . LEU A 1 244 ? -31.134 26.846 85.244 1.00 70.00 244 LEU A CA 1
ATOM 1984 C C . LEU A 1 244 ? -29.972 27.842 85.283 1.00 70.00 244 LEU A C 1
ATOM 1986 O O . LEU A 1 244 ? -29.816 28.686 84.407 1.00 70.00 244 LEU A O 1
ATOM 1990 N N . LYS A 1 245 ? -29.127 27.734 86.310 1.00 70.00 245 LYS A N 1
ATOM 1991 C CA . LYS A 1 245 ? -27.903 28.530 86.436 1.00 70.00 245 LYS A CA 1
ATOM 1992 C C . LYS A 1 245 ? -26.710 27.591 86.529 1.00 70.00 245 LYS A C 1
ATOM 1994 O O . LYS A 1 245 ? -26.639 26.788 87.460 1.00 70.00 245 LYS A O 1
ATOM 1999 N N . ALA A 1 246 ? -25.780 27.706 85.585 1.00 66.50 246 ALA A N 1
ATOM 2000 C CA . ALA A 1 246 ? -24.524 26.971 85.647 1.00 66.50 246 ALA A CA 1
ATOM 2001 C C . ALA A 1 246 ? -23.749 27.352 86.918 1.00 66.50 246 ALA A C 1
ATOM 2003 O O . ALA A 1 246 ? -23.663 28.528 87.292 1.00 66.50 246 ALA A O 1
ATOM 2004 N N . ARG A 1 247 ? -23.199 26.347 87.600 1.00 65.44 247 ARG A N 1
ATOM 2005 C CA . ARG A 1 247 ? -22.275 26.550 88.720 1.00 65.44 247 ARG A CA 1
ATOM 2006 C C . ARG A 1 247 ? -20.870 26.778 88.183 1.00 65.44 247 ARG A C 1
ATOM 2008 O O . ARG A 1 247 ? -20.527 26.290 87.114 1.00 65.44 247 ARG A O 1
ATOM 2015 N N . ALA A 1 248 ? -20.043 27.482 88.953 1.00 63.12 248 ALA A N 1
ATOM 2016 C CA . ALA A 1 248 ? -18.660 27.768 88.569 1.00 63.12 248 ALA A CA 1
ATOM 2017 C C . ALA A 1 248 ? -17.794 26.503 88.397 1.00 63.12 248 ALA A C 1
ATOM 2019 O O . ALA A 1 248 ? -16.777 26.559 87.718 1.00 63.12 248 ALA A O 1
ATOM 2020 N N . ASP A 1 249 ? -18.192 25.379 89.003 1.00 67.19 249 ASP A N 1
ATOM 2021 C CA . ASP A 1 249 ? -17.508 24.086 88.887 1.00 67.19 249 ASP A CA 1
ATOM 2022 C C . ASP A 1 249 ? -17.984 23.235 87.697 1.00 67.19 249 ASP A C 1
ATOM 2024 O O . ASP A 1 249 ? -17.446 22.152 87.477 1.00 67.19 249 ASP A O 1
ATOM 2028 N N . GLY A 1 250 ? -18.980 23.707 86.936 1.00 66.12 250 GLY A N 1
ATOM 2029 C CA . GLY A 1 250 ? -19.497 23.011 85.760 1.00 66.12 250 GLY A CA 1
ATOM 2030 C C . GLY A 1 250 ? -20.140 21.656 86.064 1.00 66.12 250 GLY A C 1
ATOM 2031 O O . GLY A 1 250 ? -20.179 20.819 85.172 1.00 66.12 250 GLY A O 1
ATOM 2032 N N . SER A 1 251 ? -20.620 21.408 87.290 1.00 64.31 251 SER A N 1
ATOM 2033 C CA . SER A 1 251 ? -21.262 20.134 87.659 1.00 64.31 251 SER A CA 1
ATOM 2034 C C . SER A 1 251 ? -22.782 20.243 87.811 1.00 64.31 251 SER A C 1
ATOM 2036 O O . SER A 1 251 ? -23.299 21.200 88.406 1.00 64.31 251 SER A O 1
ATOM 2038 N N . PHE A 1 252 ? -23.520 19.256 87.297 1.00 67.06 252 PHE A N 1
ATOM 2039 C CA . PHE A 1 252 ? -24.969 19.180 87.474 1.00 67.06 252 PHE A CA 1
ATOM 2040 C C . PHE A 1 252 ? -25.301 18.529 88.824 1.00 67.06 252 PHE A C 1
ATOM 2042 O O . PHE A 1 252 ? -25.446 17.313 88.949 1.00 67.06 252 PHE A O 1
ATOM 2049 N N . LYS A 1 253 ? -25.449 19.348 89.875 1.00 62.00 253 LYS A N 1
ATOM 2050 C CA . LYS A 1 253 ? -25.932 18.887 91.188 1.00 62.00 253 LYS A CA 1
ATOM 2051 C C . LYS A 1 253 ? -27.207 19.613 91.613 1.00 62.00 253 LYS A C 1
ATOM 2053 O O . LYS A 1 253 ? -27.161 20.829 91.804 1.00 62.00 253 LYS A O 1
ATOM 2058 N N . PRO A 1 254 ? -28.324 18.898 91.849 1.00 57.22 254 PRO A N 1
ATOM 2059 C CA . PRO A 1 254 ? -29.495 19.504 92.466 1.00 57.22 254 PRO A CA 1
ATOM 2060 C C . PRO A 1 254 ? -29.149 19.955 93.891 1.00 57.22 254 PRO A C 1
ATOM 2062 O O . PRO A 1 254 ? -28.551 19.200 94.665 1.00 57.22 254 PRO A O 1
ATOM 2065 N N . ASP A 1 255 ? -29.507 21.193 94.243 1.00 50.78 255 ASP A N 1
ATOM 2066 C CA . ASP A 1 255 ? -29.312 21.687 95.603 1.00 50.78 255 ASP A CA 1
ATOM 2067 C C . ASP A 1 255 ? -30.123 20.859 96.600 1.00 50.78 255 ASP A C 1
ATOM 2069 O O . ASP A 1 255 ? -31.251 20.432 96.345 1.00 50.78 255 ASP A O 1
ATOM 2073 N N . LYS A 1 256 ? -29.490 20.581 97.738 1.00 48.94 256 LYS A N 1
ATOM 2074 C CA . LYS A 1 256 ? -29.960 19.652 98.764 1.00 48.94 256 LYS A CA 1
ATOM 2075 C C . LYS A 1 256 ? -31.407 19.954 99.170 1.00 48.94 256 LYS A C 1
ATOM 2077 O O . LYS A 1 256 ? -31.674 20.972 99.799 1.00 48.94 256 LYS A O 1
ATOM 2082 N N . GLY A 1 257 ? -32.300 19.004 98.892 1.00 51.41 257 GLY A N 1
ATOM 2083 C CA . GLY A 1 257 ? -33.654 18.965 99.448 1.00 51.41 257 GLY A CA 1
ATOM 2084 C C . GLY A 1 257 ? -34.755 18.835 98.403 1.00 51.41 257 GLY A C 1
ATOM 2085 O O . GLY A 1 257 ? -35.586 19.727 98.266 1.00 51.41 257 GLY A O 1
ATOM 2086 N N . VAL A 1 258 ? -34.822 17.705 97.694 1.00 50.16 258 VAL A N 1
ATOM 2087 C CA . VAL A 1 258 ? -36.010 17.394 96.887 1.00 50.16 258 VAL A CA 1
ATOM 2088 C C . VAL A 1 258 ? -37.116 16.945 97.844 1.00 50.16 258 VAL A C 1
ATOM 2090 O O . VAL A 1 258 ? -37.030 15.875 98.450 1.00 50.16 258 VAL A O 1
ATOM 2093 N N . ALA A 1 259 ? -38.148 17.769 98.031 1.00 48.19 259 ALA A N 1
ATOM 2094 C CA . ALA A 1 259 ? -39.316 17.378 98.812 1.00 48.19 259 ALA A CA 1
ATOM 2095 C C . ALA A 1 259 ? -39.950 16.114 98.197 1.00 48.19 259 ALA A C 1
ATOM 2097 O O . ALA A 1 259 ? -40.218 16.069 96.996 1.00 48.19 259 ALA A O 1
ATOM 2098 N N . LYS A 1 260 ? -40.214 15.095 99.031 1.00 48.09 260 LYS A N 1
ATOM 2099 C CA . LYS A 1 260 ? -40.659 13.728 98.664 1.00 48.09 260 LYS A CA 1
ATOM 2100 C C . LYS A 1 260 ? -41.910 13.626 97.765 1.00 48.09 260 LYS A C 1
ATOM 2102 O O . LYS A 1 260 ? -42.245 12.529 97.337 1.00 48.09 260 LYS A O 1
ATOM 2107 N N . TRP A 1 261 ? -42.596 14.730 97.476 1.00 42.91 261 TRP A N 1
ATOM 2108 C CA . TRP A 1 261 ? -43.896 14.762 96.798 1.00 42.91 261 TRP A CA 1
ATOM 2109 C C . TRP A 1 261 ? -43.845 15.038 95.284 1.00 42.91 261 TRP A C 1
ATOM 2111 O O . TRP A 1 261 ? -44.896 15.090 94.655 1.00 42.91 261 TRP A O 1
ATOM 2121 N N . ARG A 1 262 ? -42.663 15.195 94.667 1.00 43.28 262 ARG A N 1
ATOM 2122 C CA . ARG A 1 262 ? -42.536 15.432 93.208 1.00 43.28 262 ARG A CA 1
ATOM 2123 C C . ARG A 1 262 ? -41.737 14.364 92.455 1.00 43.28 262 ARG A C 1
ATOM 2125 O O . ARG A 1 262 ? -41.018 14.678 91.516 1.00 43.28 262 ARG A O 1
ATOM 2132 N N . VAL A 1 263 ? -41.891 13.093 92.826 1.00 46.72 263 VAL A N 1
ATOM 2133 C CA . VAL A 1 263 ? -41.514 11.972 91.948 1.00 46.72 263 VAL A CA 1
ATOM 2134 C C . VAL A 1 263 ? -42.798 11.343 91.421 1.00 46.72 263 VAL A C 1
ATOM 2136 O O . VAL A 1 263 ? -43.298 10.368 91.974 1.00 46.72 263 VAL A O 1
ATOM 2139 N N . ILE A 1 264 ? -43.366 11.923 90.363 1.00 51.00 264 ILE A N 1
ATOM 2140 C CA . ILE A 1 264 ? -44.385 11.228 89.573 1.00 51.00 264 ILE A CA 1
ATOM 2141 C C . ILE A 1 264 ? -43.615 10.327 88.610 1.00 51.00 264 ILE A C 1
ATOM 2143 O O . ILE A 1 264 ? -43.026 10.805 87.643 1.00 51.00 264 ILE A O 1
ATOM 2147 N N . ARG A 1 265 ? -43.569 9.020 88.892 1.00 47.78 265 ARG A N 1
ATOM 2148 C CA . ARG A 1 265 ? -43.097 8.036 87.911 1.00 47.78 265 ARG A CA 1
ATOM 2149 C C . ARG A 1 265 ? -44.169 7.895 86.834 1.00 47.78 265 ARG A C 1
ATOM 2151 O O . ARG A 1 265 ? -45.155 7.192 87.032 1.00 47.78 265 ARG A O 1
ATOM 2158 N N . GLY A 1 266 ? -43.986 8.586 85.714 1.00 49.88 266 GLY A N 1
ATOM 2159 C CA . GLY A 1 266 ? -44.726 8.293 84.493 1.00 49.88 266 GLY A CA 1
ATOM 2160 C C . GLY A 1 266 ? -44.191 6.996 83.895 1.00 49.88 266 GLY A C 1
ATOM 2161 O O . GLY A 1 266 ? -43.050 6.956 83.447 1.00 49.88 266 GLY A O 1
ATOM 2162 N N . TYR A 1 267 ? -44.987 5.931 83.914 1.00 51.47 267 TYR A N 1
ATOM 2163 C CA . TYR A 1 267 ? -44.685 4.727 83.147 1.00 51.47 267 TYR A CA 1
ATOM 2164 C C . TYR A 1 267 ? -45.237 4.917 81.734 1.00 51.47 267 TYR A C 1
ATOM 2166 O O . TYR A 1 267 ? -46.426 5.192 81.566 1.00 51.47 267 TYR A O 1
ATOM 2174 N N . ARG A 1 268 ? -44.387 4.775 80.712 1.00 46.50 268 ARG A N 1
ATOM 2175 C CA . ARG A 1 268 ? -44.857 4.598 79.334 1.00 46.50 268 ARG A CA 1
ATOM 2176 C C . ARG A 1 268 ? -45.521 3.222 79.286 1.00 46.50 268 ARG A C 1
ATOM 2178 O O . ARG A 1 268 ? -44.876 2.237 79.640 1.00 46.50 268 ARG A O 1
ATOM 2185 N N . ALA A 1 269 ? -46.797 3.150 78.913 1.00 46.81 269 ALA A N 1
ATOM 2186 C CA . ALA A 1 269 ? -47.428 1.865 78.647 1.00 46.81 269 ALA A CA 1
ATOM 2187 C C . ALA A 1 269 ? -46.674 1.214 77.482 1.00 46.81 269 ALA A C 1
ATOM 2189 O O . ALA A 1 269 ? -46.723 1.711 76.356 1.00 46.81 269 ALA A O 1
ATOM 2190 N N . VAL A 1 270 ? -45.931 0.147 77.773 1.00 49.97 270 VAL A N 1
ATOM 2191 C CA . VAL A 1 270 ? -45.385 -0.730 76.743 1.00 49.97 270 VAL A CA 1
ATOM 2192 C C . VAL A 1 270 ? -46.587 -1.477 76.185 1.00 49.97 270 VAL A C 1
ATOM 2194 O O . VAL A 1 270 ? -47.146 -2.351 76.842 1.00 49.97 270 VAL A O 1
ATOM 2197 N N . THR A 1 271 ? -47.051 -1.051 75.018 1.00 55.34 271 THR A N 1
ATOM 2198 C CA . THR A 1 271 ? -47.811 -1.950 74.156 1.00 55.34 271 THR A CA 1
ATOM 2199 C C . THR A 1 271 ? -46.763 -2.670 73.327 1.00 55.34 271 THR A C 1
ATOM 2201 O O . THR A 1 271 ? -46.032 -2.034 72.576 1.00 55.34 271 THR A O 1
ATOM 2204 N N . GLU A 1 272 ? -46.629 -3.970 73.552 1.00 49.16 272 GLU A N 1
ATOM 2205 C CA . GLU A 1 272 ? -45.869 -4.863 72.684 1.00 49.16 272 GLU A CA 1
ATOM 2206 C C . GLU A 1 272 ? -46.695 -6.131 72.443 1.00 49.16 272 GLU A C 1
ATOM 2208 O O . GLU A 1 272 ? -47.364 -6.589 73.380 1.00 49.16 272 GLU A O 1
ATOM 2213 N N . PRO A 1 273 ? -46.570 -6.775 71.271 1.00 50.62 273 PRO A N 1
ATOM 2214 C CA . PRO A 1 273 ? -46.128 -6.277 69.960 1.00 50.62 273 PRO A CA 1
ATOM 2215 C C . PRO A 1 273 ? -47.298 -6.040 68.986 1.00 50.62 273 PRO A C 1
ATOM 2217 O O . PRO A 1 273 ? -48.350 -6.707 69.121 1.00 50.62 273 PRO A O 1
#